Protein AF-A0A8B7WHS0-F1 (afdb_monomer)

Solvent-accessible surface area (backbone atoms only — not comparable to full-atom values): 12431 Å² total; per-residue (Å²): 134,88,82,83,84,83,81,90,77,89,77,91,80,88,92,74,59,73,66,56,52,51,49,55,50,51,59,56,72,67,69,61,83,76,85,82,89,85,71,98,62,98,71,92,77,82,84,80,73,85,78,84,84,64,90,78,45,70,68,49,51,51,50,52,52,51,52,50,51,51,51,53,51,52,64,70,71,50,78,55,72,65,59,36,26,77,70,66,76,43,77,61,86,93,51,72,74,90,51,45,65,62,51,52,49,52,55,46,52,52,51,50,52,52,47,52,52,50,61,74,68,54,77,57,71,68,59,36,29,76,71,66,75,41,73,89,65,90,66,65,93,86,50,63,68,63,52,50,52,51,52,50,48,53,51,50,53,58,49,50,56,54,58,74,67,54,78,52,75,68,58,36,39,76,68,66,73,47,90,70,61,67,72,62,51,46,63,70,67,72,110

Structure (mmCIF, N/CA/C/O backbone):
data_AF-A0A8B7WHS0-F1
#
_entry.id   AF-A0A8B7WHS0-F1
#
loop_
_atom_site.group_PDB
_atom_site.id
_atom_site.type_symbol
_atom_site.label_atom_id
_atom_site.label_alt_id
_atom_site.label_comp_id
_atom_site.label_asym_id
_atom_site.label_entity_id
_atom_site.label_seq_id
_atom_site.pdbx_PDB_ins_code
_atom_site.Cartn_x
_atom_site.Cartn_y
_atom_site.Cartn_z
_atom_site.occupancy
_atom_site.B_iso_or_equiv
_atom_site.auth_seq_id
_atom_site.auth_comp_id
_atom_site.auth_asym_id
_atom_site.auth_atom_id
_atom_site.pdbx_PDB_model_num
ATOM 1 N N . MET A 1 1 ? -36.450 0.728 39.618 1.00 27.69 1 MET A N 1
ATOM 2 C CA . MET A 1 1 ? -35.300 1.170 40.437 1.00 27.69 1 MET A CA 1
ATOM 3 C C . MET A 1 1 ? -34.048 1.064 39.580 1.00 27.69 1 MET A C 1
ATOM 5 O O . MET A 1 1 ? -33.712 -0.061 39.231 1.00 27.69 1 MET A O 1
ATOM 9 N N . PRO A 1 2 ? -33.410 2.165 39.148 1.00 30.09 2 PRO A N 1
ATOM 10 C CA . PRO A 1 2 ? -32.204 2.063 38.339 1.00 30.09 2 PRO A CA 1
ATOM 11 C C . PRO A 1 2 ? -30.988 1.915 39.261 1.00 30.09 2 PRO A C 1
ATOM 13 O O . PRO A 1 2 ? -30.658 2.820 40.025 1.00 30.09 2 PRO A O 1
ATOM 16 N N . LEU A 1 3 ? -30.348 0.748 39.212 1.00 24.77 3 LEU A N 1
ATOM 17 C CA . LEU A 1 3 ? -29.045 0.499 39.826 1.00 24.77 3 LEU A CA 1
ATOM 18 C C . LEU A 1 3 ? -27.975 1.177 38.962 1.00 24.77 3 LEU A C 1
ATOM 20 O O . LEU A 1 3 ? -27.816 0.837 37.792 1.00 24.77 3 LEU A O 1
ATOM 24 N N . LEU A 1 4 ? -27.260 2.152 39.522 1.00 29.08 4 LEU A N 1
ATOM 25 C CA . LEU A 1 4 ? -26.145 2.821 38.851 1.00 29.08 4 LEU A CA 1
ATOM 26 C C . LEU A 1 4 ? -24.852 2.078 39.205 1.00 29.08 4 LEU A C 1
ATOM 28 O O . LEU A 1 4 ? -24.356 2.166 40.326 1.00 29.08 4 LEU A O 1
ATOM 32 N N . LEU A 1 5 ? -24.346 1.300 38.248 1.00 30.31 5 LEU A N 1
ATOM 33 C CA . LEU A 1 5 ? -23.136 0.494 38.384 1.00 30.31 5 LEU A CA 1
ATOM 34 C C . LEU A 1 5 ? -21.915 1.358 38.021 1.00 30.31 5 LEU A C 1
ATOM 36 O O . LEU A 1 5 ? -21.694 1.658 36.849 1.00 30.31 5 LEU A O 1
ATOM 40 N N . ALA A 1 6 ? -21.129 1.789 39.009 1.00 34.81 6 ALA A N 1
ATOM 41 C CA . ALA A 1 6 ? -19.871 2.497 38.766 1.00 34.81 6 ALA A CA 1
ATOM 42 C C . ALA A 1 6 ? -18.703 1.500 38.788 1.00 34.81 6 ALA A C 1
ATOM 44 O O . ALA A 1 6 ? -18.363 0.948 39.831 1.00 34.81 6 ALA A O 1
ATOM 45 N N . ASN A 1 7 ? -18.097 1.261 37.625 1.00 27.97 7 ASN A N 1
ATOM 46 C CA . ASN A 1 7 ? -16.921 0.40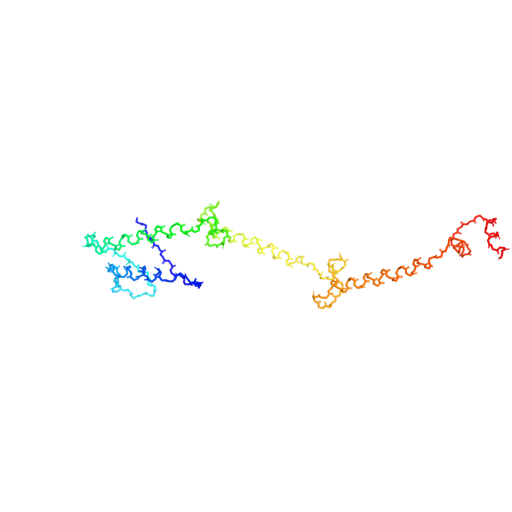8 37.475 1.00 27.97 7 ASN A CA 1
ATOM 47 C C . ASN A 1 7 ? -15.663 1.292 37.546 1.00 27.97 7 ASN A C 1
ATOM 49 O O . ASN A 1 7 ? -15.342 2.004 36.594 1.00 27.97 7 ASN A O 1
ATOM 53 N N . LEU A 1 8 ? -14.975 1.297 38.690 1.00 37.44 8 LEU A N 1
ATOM 54 C CA . LEU A 1 8 ? -13.709 2.012 38.874 1.00 37.44 8 LEU A CA 1
ATOM 55 C C . LEU A 1 8 ? -12.570 1.172 38.283 1.00 37.44 8 LEU A C 1
ATOM 57 O O . LEU A 1 8 ? -11.994 0.328 38.966 1.00 37.44 8 LEU A O 1
ATOM 61 N N . ARG A 1 9 ? -12.231 1.393 37.007 1.00 32.00 9 ARG A N 1
ATOM 62 C CA . ARG A 1 9 ? -10.998 0.857 36.413 1.00 32.00 9 ARG A CA 1
ATOM 63 C C . ARG A 1 9 ? -10.004 1.993 36.191 1.00 32.00 9 ARG A C 1
ATOM 65 O O . ARG A 1 9 ? -10.237 2.878 35.374 1.00 32.00 9 ARG A O 1
ATOM 72 N N . GLY A 1 10 ? -8.912 1.960 36.954 1.00 41.59 10 GLY A N 1
ATOM 73 C CA . GLY A 1 10 ? -7.822 2.929 36.887 1.00 41.59 10 GLY A CA 1
ATOM 74 C C . GLY A 1 10 ? -7.038 2.850 35.575 1.00 41.59 10 GLY A C 1
ATOM 75 O O . GLY A 1 10 ? -6.754 1.766 35.068 1.00 41.59 10 GLY A O 1
ATOM 76 N N . GLY A 1 11 ? -6.671 4.017 35.048 1.00 29.98 11 GLY A N 1
ATOM 77 C CA . GLY A 1 11 ? -5.804 4.187 33.884 1.00 29.98 11 GLY A CA 1
ATOM 78 C C . GLY A 1 11 ? -5.309 5.633 33.818 1.00 29.98 11 GLY A C 1
ATOM 79 O O . GLY A 1 11 ? -6.117 6.551 33.882 1.00 29.98 11 GLY A O 1
ATOM 80 N N . GLY A 1 12 ? -3.987 5.817 33.794 1.00 34.09 12 GLY A N 1
ATOM 81 C CA . GLY A 1 12 ? -3.283 7.064 34.113 1.00 34.09 12 GLY A CA 1
ATOM 82 C C . GLY A 1 12 ? -3.504 8.265 33.181 1.00 34.09 12 GLY A C 1
ATOM 83 O O . GLY A 1 12 ? -3.922 8.134 32.036 1.00 34.09 12 GLY A O 1
ATOM 84 N N . GLY A 1 13 ? -3.139 9.446 33.689 1.00 30.70 13 GLY A N 1
ATOM 85 C CA . GLY A 1 13 ? -3.060 10.708 32.943 1.00 30.70 13 GLY A CA 1
ATOM 86 C C . GLY A 1 13 ? -3.261 11.909 33.868 1.00 30.70 13 GLY A C 1
ATOM 87 O O . GLY A 1 13 ? -4.312 12.029 34.482 1.00 30.70 13 GLY A O 1
ATOM 88 N N . GLY A 1 14 ? -2.230 12.736 34.052 1.00 40.38 14 GLY A N 1
ATOM 89 C CA . GLY A 1 14 ? -2.135 13.734 35.122 1.00 40.38 14 GLY A CA 1
ATOM 90 C C . GLY A 1 14 ? -3.075 14.946 35.038 1.00 40.38 14 GLY A C 1
ATOM 91 O O . GLY A 1 14 ? -3.690 15.224 34.016 1.00 40.38 14 GLY A O 1
ATOM 92 N N . ALA A 1 15 ? -3.097 15.676 36.161 1.00 36.47 15 ALA A N 1
ATOM 93 C CA . ALA A 1 15 ? -3.675 17.009 36.383 1.00 36.47 15 ALA A CA 1
ATOM 94 C C . ALA A 1 15 ? -5.205 17.148 36.561 1.00 36.47 15 ALA A C 1
ATOM 96 O O . ALA A 1 15 ? -5.743 18.234 36.375 1.00 36.47 15 ALA A O 1
ATOM 97 N N . HIS A 1 16 ? -5.909 16.101 37.011 1.00 37.72 16 HIS A N 1
ATOM 98 C CA . HIS A 1 16 ? -7.311 16.221 37.452 1.00 37.72 16 HIS A CA 1
ATOM 99 C C . HIS A 1 16 ? -7.622 15.350 38.689 1.00 37.72 16 HIS A C 1
ATOM 101 O O . HIS A 1 16 ? -8.620 14.636 38.716 1.00 37.72 16 HIS A O 1
ATOM 107 N N . ARG A 1 17 ? -6.750 15.339 39.707 1.00 46.16 17 ARG A N 1
ATOM 108 C CA . ARG A 1 17 ? -6.890 14.430 40.866 1.00 46.16 17 ARG A CA 1
ATOM 109 C C . ARG A 1 17 ? -7.559 15.050 42.099 1.00 46.16 17 ARG A C 1
ATOM 111 O O . ARG A 1 17 ? -8.247 14.335 42.817 1.00 46.16 17 ARG A O 1
ATOM 118 N N . ASP A 1 18 ? -7.478 16.364 42.289 1.00 42.69 18 ASP A N 1
ATOM 119 C CA . ASP A 1 18 ? -7.911 16.980 43.557 1.00 42.69 18 ASP A CA 1
ATOM 120 C C . ASP A 1 18 ? -9.438 17.010 43.755 1.00 42.69 18 ASP A C 1
ATOM 122 O O . ASP A 1 18 ? -9.939 16.913 44.873 1.00 42.69 18 ASP A O 1
ATOM 126 N N . LEU A 1 19 ? -10.211 17.084 42.667 1.00 43.00 19 LEU A N 1
ATOM 127 C CA . LEU A 1 19 ? -11.680 17.079 42.734 1.00 43.00 19 LEU A CA 1
ATOM 128 C C . LEU A 1 19 ? -12.272 15.673 42.931 1.00 43.00 19 LEU A C 1
ATOM 130 O O . LEU A 1 19 ? -13.369 15.555 43.478 1.00 43.00 19 LEU A O 1
ATOM 134 N N . ASP A 1 20 ? -11.561 14.623 42.510 1.00 52.59 20 ASP A N 1
ATOM 135 C CA . ASP A 1 20 ? -12.015 13.237 42.683 1.00 52.59 20 ASP A CA 1
ATOM 136 C C . ASP A 1 20 ? -11.813 12.770 44.130 1.00 52.59 20 ASP A C 1
ATOM 138 O O . ASP A 1 20 ? -12.696 12.118 44.687 1.00 52.59 20 ASP A O 1
ATOM 142 N N . GLU A 1 21 ? -10.720 13.173 44.787 1.00 47.53 21 GLU A N 1
ATOM 143 C CA . GLU A 1 21 ? -10.537 12.900 46.217 1.00 47.53 21 GLU A CA 1
ATOM 144 C C . GLU A 1 21 ? -11.573 13.635 47.071 1.00 47.53 21 GLU A C 1
ATOM 146 O O . GLU A 1 21 ? -12.179 13.029 47.954 1.00 47.53 21 GLU A O 1
ATOM 151 N N . PHE A 1 22 ? -11.872 14.903 46.765 1.00 48.41 22 PHE A N 1
ATOM 152 C CA . PHE A 1 22 ? -12.899 15.659 47.487 1.00 48.41 22 PHE A CA 1
ATOM 153 C C . PHE A 1 22 ? -14.293 15.029 47.340 1.00 48.41 22 PHE A C 1
ATOM 155 O O . PHE A 1 22 ? -15.058 14.978 48.301 1.00 48.41 22 PHE A O 1
ATOM 162 N N . TRP A 1 23 ? -14.621 14.500 46.157 1.00 52.09 23 TRP A N 1
ATOM 163 C CA . TRP A 1 23 ? -15.865 13.768 45.915 1.00 52.09 23 TRP A CA 1
ATOM 164 C C . TRP A 1 23 ? -15.949 12.472 46.726 1.00 52.09 23 TRP A C 1
ATOM 166 O O . TRP A 1 23 ? -16.940 12.238 47.417 1.00 52.09 23 TRP A O 1
ATOM 176 N N . VAL A 1 24 ? -14.895 11.651 46.690 1.00 55.00 24 VAL A N 1
ATOM 177 C CA . VAL A 1 24 ? -14.820 10.384 47.434 1.00 55.00 24 VAL A CA 1
ATOM 178 C C . VAL A 1 24 ? -14.883 10.627 48.945 1.00 55.00 24 VAL A C 1
ATOM 180 O O . VAL A 1 24 ? -15.636 9.948 49.647 1.00 55.00 24 VAL A O 1
ATOM 183 N N . VAL A 1 25 ? -14.159 11.630 49.447 1.00 55.81 25 VAL A N 1
ATOM 184 C CA . VAL A 1 25 ? -14.149 12.031 50.862 1.00 55.81 25 VAL A CA 1
ATOM 185 C C . VAL A 1 25 ? -15.506 12.593 51.289 1.00 55.81 25 VAL A C 1
ATOM 187 O O . VAL A 1 25 ? -16.017 12.214 52.339 1.00 55.81 25 VAL A O 1
ATOM 190 N N . SER A 1 26 ? -16.150 13.424 50.465 1.00 53.19 26 SER A N 1
ATOM 191 C CA . SER A 1 26 ? -17.467 13.997 50.776 1.00 53.19 26 SER A CA 1
ATOM 192 C C . SER A 1 26 ? -18.593 12.949 50.732 1.00 53.19 26 SER A C 1
ATOM 194 O O . SER A 1 26 ? -19.484 12.967 51.583 1.00 53.19 26 SER A O 1
ATOM 196 N N . CYS A 1 27 ? -18.516 11.958 49.833 1.00 53.38 27 CYS A N 1
ATOM 197 C CA . CYS A 1 27 ? -19.395 10.781 49.843 1.00 53.38 27 CYS A CA 1
ATOM 198 C C . CYS A 1 27 ? -19.209 9.913 51.100 1.00 53.38 27 CYS A C 1
ATOM 200 O O . CYS A 1 27 ? -20.189 9.376 51.617 1.00 53.38 27 CYS A O 1
ATOM 202 N N . ARG A 1 28 ? -17.975 9.803 51.613 1.00 53.59 28 ARG A N 1
ATOM 203 C CA . ARG A 1 28 ? -17.667 9.154 52.899 1.00 53.59 28 ARG A CA 1
ATOM 204 C C . ARG A 1 28 ? -18.226 9.941 54.088 1.00 53.59 28 ARG A C 1
ATOM 206 O O . ARG A 1 28 ? -18.798 9.343 54.994 1.00 53.59 28 ARG A O 1
ATOM 213 N N . GLN A 1 29 ? -18.105 11.269 54.056 1.00 51.56 29 GLN A N 1
ATOM 214 C CA . GLN A 1 29 ? -18.526 12.180 55.127 1.00 51.56 29 GLN A CA 1
ATOM 215 C C . GLN A 1 29 ? -20.054 12.235 55.314 1.00 51.56 29 GLN A C 1
ATOM 217 O O . GLN A 1 29 ? -20.524 12.530 56.408 1.00 51.56 29 GLN A O 1
ATOM 222 N N . LEU A 1 30 ? -20.836 11.916 54.275 1.00 50.12 30 LEU A N 1
ATOM 223 C CA . LEU A 1 30 ? -22.297 11.768 54.352 1.00 50.12 30 LEU A CA 1
ATOM 224 C C . LEU A 1 30 ? -22.764 10.472 55.048 1.00 50.12 30 LEU A C 1
ATOM 226 O O . LEU A 1 30 ? -23.970 10.264 55.158 1.00 50.12 30 LEU A O 1
ATOM 230 N N . GLY A 1 31 ? -21.852 9.609 55.518 1.00 48.22 31 GLY A N 1
ATOM 231 C CA . GLY A 1 31 ? -22.184 8.481 56.396 1.00 48.22 31 GLY A CA 1
ATOM 232 C C . GLY A 1 31 ? -23.202 7.496 55.812 1.00 48.22 31 GLY A C 1
ATOM 233 O O . GLY A 1 31 ? -24.243 7.258 56.415 1.00 48.22 31 GLY A O 1
ATOM 234 N N . SER A 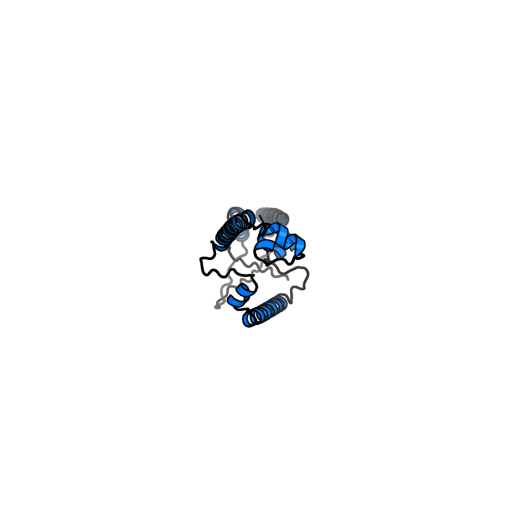1 32 ? -22.931 6.907 54.644 1.00 51.41 32 SER A N 1
ATOM 235 C CA . SER A 1 32 ? -23.827 5.889 54.061 1.00 51.41 32 SER A CA 1
ATOM 236 C C . SER A 1 32 ? -23.080 4.724 53.408 1.00 51.41 32 SER A C 1
ATOM 238 O O . SER A 1 32 ? -23.438 4.300 52.310 1.00 51.41 32 SER A O 1
ATOM 240 N N . TRP A 1 33 ? -22.012 4.232 54.036 1.00 44.28 33 TRP A N 1
ATOM 241 C CA . TRP A 1 33 ? -21.256 3.081 53.530 1.00 44.28 33 TRP A CA 1
ATOM 242 C C . TRP A 1 33 ? -20.760 2.233 54.707 1.00 44.28 33 TRP A C 1
ATOM 244 O O . TRP A 1 33 ? -19.613 2.370 55.123 1.00 44.28 33 TRP A O 1
ATOM 254 N N . GLU A 1 34 ? -21.619 1.372 55.257 1.00 39.47 34 GLU A N 1
ATOM 255 C CA . GLU A 1 34 ? -21.171 0.292 56.145 1.00 39.47 34 GLU A CA 1
ATOM 256 C C . GLU A 1 34 ? -21.100 -1.039 55.378 1.00 39.47 34 GLU A C 1
ATOM 258 O O . GLU A 1 34 ? -22.007 -1.344 54.595 1.00 39.47 34 GLU A O 1
ATOM 263 N N . PRO A 1 35 ? -20.040 -1.847 55.568 1.00 37.09 35 PRO A N 1
ATOM 264 C CA . PRO A 1 35 ? -19.990 -3.210 55.055 1.00 37.09 35 PRO A CA 1
ATOM 265 C C . PRO A 1 35 ? -21.016 -4.075 55.794 1.00 37.09 35 PRO A C 1
ATOM 267 O O . PRO A 1 35 ? -21.000 -4.136 57.021 1.00 37.09 35 PRO A O 1
ATOM 270 N N . VAL A 1 36 ? -21.882 -4.782 55.066 1.00 42.03 36 VAL A N 1
ATOM 271 C CA . VAL A 1 36 ? -22.791 -5.768 55.671 1.00 42.03 36 VAL A CA 1
ATOM 272 C C . VAL A 1 36 ? -21.959 -6.961 56.170 1.00 42.03 36 VAL A C 1
ATOM 274 O O . VAL A 1 36 ? -21.268 -7.586 55.359 1.00 42.03 36 VAL A O 1
ATOM 277 N N . PRO A 1 37 ? -21.995 -7.308 57.470 1.00 36.59 37 PRO A N 1
ATOM 278 C CA . PRO A 1 37 ? -21.272 -8.462 57.977 1.00 36.59 37 PRO A CA 1
ATOM 279 C C . PRO A 1 37 ? -22.065 -9.735 57.660 1.00 36.59 37 PRO A C 1
ATOM 281 O O . PRO A 1 37 ? -23.189 -9.906 58.122 1.00 36.59 37 PRO A O 1
ATOM 284 N N . GLY A 1 38 ? -21.469 -10.633 56.870 1.00 46.25 38 GLY A N 1
ATOM 285 C CA . GLY A 1 38 ? -22.006 -11.977 56.632 1.00 46.25 38 GLY A CA 1
ATOM 286 C C . GLY A 1 38 ? -22.255 -12.318 55.164 1.00 46.25 38 GLY A C 1
ATOM 287 O O . GLY A 1 38 ? -23.393 -12.505 54.753 1.00 46.25 38 GLY A O 1
ATOM 288 N N . ALA A 1 39 ? -21.191 -12.459 54.373 1.00 36.19 39 ALA A N 1
ATOM 289 C CA . ALA A 1 39 ? -21.232 -13.232 53.133 1.00 36.19 39 ALA A CA 1
ATOM 290 C C . ALA A 1 39 ? -19.841 -13.815 52.857 1.00 36.19 39 ALA A C 1
ATOM 292 O O . ALA A 1 39 ? -18.951 -13.151 52.327 1.00 36.19 39 ALA A O 1
ATOM 293 N N . SER A 1 40 ? -19.631 -15.070 53.258 1.00 45.53 40 SER A N 1
ATOM 294 C CA . SER A 1 40 ? -18.467 -15.854 52.852 1.00 45.53 40 SER A CA 1
ATOM 295 C C . SER A 1 40 ? -18.602 -16.203 51.366 1.00 45.53 40 SER A C 1
ATOM 297 O O . SER A 1 40 ? -19.248 -17.181 50.999 1.00 45.53 40 SER A O 1
ATOM 299 N N . GLY A 1 41 ? -18.027 -15.390 50.489 1.00 37.41 41 GLY A N 1
ATOM 300 C CA . GLY A 1 41 ? -18.044 -15.659 49.055 1.00 37.41 41 GLY A CA 1
ATOM 301 C C . GLY A 1 41 ? -17.272 -14.596 48.297 1.00 37.41 41 GLY A C 1
ATOM 302 O O . GLY A 1 41 ? -17.583 -13.413 48.378 1.00 37.41 41 GLY A O 1
ATOM 303 N N . LYS A 1 42 ? -16.221 -15.015 47.594 1.00 40.00 42 LYS A N 1
ATOM 304 C CA . LYS A 1 42 ? -15.326 -14.150 46.821 1.00 40.00 42 LYS A CA 1
ATOM 305 C C . LYS A 1 42 ? -16.133 -13.361 45.779 1.00 40.00 42 LYS A C 1
ATOM 307 O O . LYS A 1 42 ? -16.697 -13.956 44.870 1.00 40.00 42 LYS A O 1
ATOM 312 N N . GLY A 1 43 ? -16.151 -12.035 45.908 1.00 38.03 43 GLY A N 1
ATOM 313 C CA . GLY A 1 43 ? -16.792 -11.121 44.958 1.00 38.03 43 GLY A CA 1
ATOM 314 C C . GLY A 1 43 ? -17.654 -10.081 45.664 1.00 38.03 43 GLY A C 1
ATOM 315 O O . GLY A 1 43 ? -18.859 -10.250 45.807 1.00 38.03 43 GLY A O 1
ATOM 316 N N . THR A 1 44 ? -17.038 -8.990 46.118 1.00 37.81 44 THR A N 1
ATOM 317 C CA . THR A 1 44 ? -17.718 -7.868 46.777 1.00 37.81 44 THR A CA 1
ATOM 318 C C . THR A 1 44 ? -18.580 -7.089 45.779 1.00 37.81 44 THR A C 1
ATOM 320 O O . THR A 1 44 ? -18.152 -6.077 45.228 1.00 37.81 44 THR A O 1
ATOM 323 N N . SER A 1 45 ? -19.807 -7.550 45.545 1.00 36.31 45 SER A N 1
ATOM 324 C CA . SER A 1 45 ? -20.881 -6.722 44.995 1.00 36.31 45 SER A CA 1
ATOM 325 C C . SER A 1 45 ? -21.563 -6.009 46.161 1.00 36.31 45 SER A C 1
ATOM 327 O O . SER A 1 45 ? -22.457 -6.559 46.801 1.00 36.31 45 SER A O 1
ATOM 329 N N . GLY A 1 46 ? -21.095 -4.802 46.484 1.00 38.22 46 GLY A N 1
ATOM 330 C CA . GLY A 1 46 ? -21.668 -3.978 47.548 1.00 38.22 46 GLY A CA 1
ATOM 331 C C . GLY A 1 46 ? -23.086 -3.525 47.201 1.00 38.22 46 GLY A C 1
ATOM 332 O O . GLY A 1 46 ? -23.272 -2.622 46.390 1.00 38.22 46 GLY A O 1
ATOM 333 N N . PHE A 1 47 ? -24.090 -4.140 47.825 1.00 36.91 47 PHE A N 1
ATOM 334 C CA . PHE A 1 47 ? -25.456 -3.620 47.857 1.00 36.91 47 PHE A CA 1
ATOM 335 C C . PHE A 1 47 ? -25.510 -2.440 48.841 1.00 36.91 47 PHE A C 1
ATOM 337 O O . PHE A 1 47 ? -25.375 -2.631 50.046 1.00 36.91 47 PHE A O 1
ATOM 344 N N . LEU A 1 48 ? -25.689 -1.217 48.333 1.00 47.31 48 LEU A N 1
ATOM 345 C CA . LEU A 1 48 ? -25.806 0.000 49.145 1.00 47.31 48 LEU A CA 1
ATOM 346 C C . LEU A 1 48 ? -27.286 0.346 49.367 1.00 47.31 48 LEU A C 1
ATOM 348 O O . LEU A 1 48 ? -28.030 0.552 48.407 1.00 47.31 48 LEU A O 1
ATOM 352 N N . ARG A 1 49 ? -27.715 0.450 50.630 1.00 40.25 49 ARG A N 1
ATOM 353 C CA . ARG A 1 49 ? -29.023 1.001 51.022 1.00 40.25 49 ARG A CA 1
ATOM 354 C C . ARG A 1 49 ? -28.809 2.406 51.590 1.00 40.25 49 ARG A C 1
ATOM 356 O O . ARG A 1 49 ? -28.077 2.565 52.558 1.00 40.25 49 ARG A O 1
ATOM 363 N N . LEU A 1 50 ? -29.442 3.417 50.991 1.00 48.84 50 LEU A N 1
ATOM 364 C CA . LEU A 1 50 ? -29.424 4.800 51.487 1.00 48.84 50 LEU A CA 1
ATOM 365 C C . LEU A 1 50 ? -30.312 4.925 52.734 1.00 48.84 50 LEU A C 1
ATOM 367 O O . LEU A 1 50 ? -31.514 4.667 52.658 1.00 48.84 50 LEU A O 1
ATOM 371 N N . ASN A 1 51 ? -29.738 5.348 53.863 1.00 44.41 51 ASN A N 1
ATOM 372 C CA . ASN A 1 51 ? -30.502 5.736 55.051 1.00 44.41 51 ASN A CA 1
ATOM 373 C C . ASN A 1 51 ? -31.031 7.174 54.881 1.00 44.41 51 ASN A C 1
ATOM 375 O O . ASN A 1 51 ? -30.280 8.093 54.563 1.00 44.41 51 ASN A O 1
ATOM 379 N N . MET A 1 52 ? -32.340 7.367 55.066 1.00 45.78 52 MET A N 1
ATOM 380 C CA . MET A 1 52 ? -33.074 8.610 54.763 1.00 45.78 52 MET A CA 1
ATOM 381 C C . MET A 1 52 ? -33.339 9.497 55.997 1.00 45.78 52 MET A C 1
ATOM 383 O O . MET A 1 52 ? -34.334 10.212 56.030 1.00 45.78 52 MET A O 1
ATOM 387 N N . THR A 1 53 ? -32.502 9.462 57.037 1.00 49.50 53 THR A N 1
ATOM 388 C CA . THR A 1 53 ? -32.827 10.099 58.335 1.00 49.50 53 THR A CA 1
ATOM 389 C C . THR A 1 53 ? -32.123 11.426 58.635 1.00 49.50 53 THR A C 1
ATOM 391 O O . THR A 1 53 ? -32.381 12.008 59.681 1.00 49.50 53 THR A O 1
ATOM 394 N N . LEU A 1 54 ? -31.314 11.988 57.727 1.00 55.22 54 LEU A N 1
ATOM 395 C CA . LEU A 1 54 ? -30.715 13.321 57.930 1.00 55.22 54 LEU A CA 1
ATOM 396 C C . LEU A 1 54 ? -30.786 14.210 56.677 1.00 55.22 54 LEU A C 1
ATOM 398 O O . LEU A 1 54 ? -29.797 14.778 56.210 1.00 55.22 54 LEU A O 1
ATOM 402 N N . LEU A 1 55 ? -31.986 14.330 56.105 1.00 55.31 55 LEU A N 1
ATOM 403 C CA . LEU A 1 55 ? -32.220 15.108 54.883 1.00 55.31 55 LEU A CA 1
ATOM 404 C C . LEU A 1 55 ? -32.237 16.641 55.089 1.00 55.31 55 LEU A C 1
ATOM 406 O O . LEU A 1 55 ? -32.410 17.364 54.107 1.00 55.31 55 LEU A O 1
ATOM 410 N N . GLY A 1 56 ? -32.074 17.128 56.329 1.00 55.22 56 GLY A N 1
ATOM 411 C CA . GLY A 1 56 ? -32.340 18.526 56.702 1.00 55.22 56 GLY A CA 1
ATOM 412 C C . GLY A 1 56 ? -31.264 19.257 57.514 1.00 55.22 56 GLY A C 1
ATOM 413 O O . GLY A 1 56 ? -31.525 20.380 57.925 1.00 55.22 56 GLY A O 1
ATOM 414 N N . SER A 1 57 ? -30.077 18.680 57.762 1.00 67.62 57 SER A N 1
ATOM 415 C CA . SER A 1 57 ? -28.996 19.452 58.404 1.00 67.62 57 SER A CA 1
ATOM 416 C C . SER A 1 57 ? -28.353 20.424 57.407 1.00 67.62 57 SER A C 1
ATOM 418 O O . SER A 1 57 ? -28.219 20.110 56.221 1.00 67.62 57 SER A O 1
ATOM 420 N N . GLU A 1 58 ? -27.914 21.593 57.873 1.00 66.88 58 GLU A N 1
ATOM 421 C CA . GLU A 1 58 ? -27.245 22.603 57.034 1.00 66.88 58 GLU A CA 1
ATOM 422 C C . GLU A 1 58 ? -26.023 22.027 56.303 1.00 66.88 58 GLU A C 1
ATOM 424 O O . GLU A 1 58 ? -25.787 22.305 55.127 1.00 66.88 58 GLU A O 1
ATOM 429 N N . HIS A 1 59 ? -25.299 21.130 56.976 1.00 68.56 59 HIS A N 1
ATOM 430 C CA . HIS A 1 59 ? -24.150 20.426 56.419 1.00 68.56 59 HIS A CA 1
ATOM 431 C C . HIS A 1 59 ? -24.552 19.489 55.264 1.00 68.56 59 HIS A C 1
ATOM 433 O O . HIS A 1 59 ? -23.873 19.434 54.240 1.00 68.56 59 HIS A O 1
ATOM 439 N N . SER A 1 60 ? -25.691 18.796 55.383 1.00 70.62 60 SER A N 1
ATOM 440 C CA . SER A 1 60 ? -26.267 17.954 54.322 1.00 70.62 60 SER A CA 1
ATOM 441 C C . SER A 1 60 ? -26.702 18.790 53.110 1.00 70.62 60 SER A C 1
ATOM 443 O O . SER A 1 60 ? -26.427 18.428 51.962 1.00 70.62 60 SER A O 1
ATOM 445 N N . LEU A 1 61 ? -27.309 19.958 53.343 1.00 75.44 61 LEU A N 1
ATOM 446 C CA . LEU A 1 61 ? -27.708 20.889 52.282 1.00 75.44 61 LEU A CA 1
ATOM 447 C C . LEU A 1 61 ? -26.501 21.489 51.549 1.00 75.44 61 LEU A C 1
ATOM 449 O O . LEU A 1 61 ? -26.497 21.537 50.315 1.00 75.44 61 LEU A O 1
ATOM 453 N N . LEU A 1 62 ? -25.455 21.887 52.280 1.00 77.69 62 LEU A N 1
ATOM 454 C CA . LEU A 1 62 ? -24.219 22.408 51.697 1.00 77.69 62 LEU A CA 1
ATOM 455 C C . LEU A 1 62 ? -23.524 21.353 50.831 1.00 77.69 62 LEU A C 1
ATOM 457 O O . LEU A 1 62 ? -23.130 21.650 49.703 1.00 77.69 62 LEU A O 1
ATOM 461 N N . ILE A 1 63 ? -23.428 20.110 51.308 1.00 80.56 63 ILE A N 1
ATOM 462 C CA . ILE A 1 63 ? -22.828 19.015 50.537 1.00 80.56 63 ILE A CA 1
ATOM 463 C C . ILE A 1 63 ? -23.649 18.723 49.275 1.00 80.56 63 ILE A C 1
ATOM 465 O O . ILE A 1 63 ? -23.079 18.614 48.190 1.00 80.56 63 ILE A O 1
ATOM 469 N N . ARG A 1 64 ? -24.986 18.674 49.364 1.00 81.25 64 ARG A N 1
ATOM 470 C CA . ARG A 1 64 ? -25.862 18.515 48.185 1.00 81.25 64 ARG A CA 1
ATOM 471 C C . ARG A 1 64 ? -25.686 19.655 47.181 1.00 81.25 64 ARG A C 1
ATOM 473 O O . ARG A 1 64 ? -25.666 19.406 45.976 1.00 81.25 64 ARG A O 1
ATOM 480 N N . SER A 1 65 ? -25.530 20.888 47.660 1.00 82.62 65 SER A N 1
ATOM 481 C CA . SER A 1 65 ? -25.263 22.064 46.825 1.00 82.62 65 SER A CA 1
ATOM 482 C C . SER A 1 65 ? -23.908 21.957 46.112 1.00 82.62 65 SER A C 1
ATOM 484 O O . SER A 1 65 ? -23.825 22.131 44.894 1.00 82.62 65 SER A O 1
ATOM 486 N N . LYS A 1 66 ? -22.853 21.555 46.833 1.00 84.56 66 LYS A N 1
ATOM 487 C CA . LYS A 1 66 ? -21.523 21.316 46.252 1.00 84.56 66 LYS A CA 1
ATOM 488 C C . LYS A 1 66 ? -21.545 20.174 45.235 1.00 84.56 66 LYS A C 1
ATOM 490 O O . LYS A 1 66 ? -21.076 20.372 44.116 1.00 84.56 66 LYS A O 1
ATOM 495 N N . PHE A 1 67 ? -22.170 19.042 45.560 1.00 88.56 67 PHE A N 1
ATOM 496 C CA . PHE A 1 67 ? -22.375 17.921 44.636 1.00 88.56 67 PHE A CA 1
ATOM 497 C C . PHE A 1 67 ? -23.074 18.376 43.351 1.00 88.56 67 PHE A C 1
ATOM 499 O O . PHE A 1 67 ? -22.619 18.069 42.251 1.00 88.56 67 PHE A O 1
ATOM 506 N N . ARG A 1 68 ? -24.149 19.166 43.482 1.00 90.56 68 ARG A N 1
ATOM 507 C CA . ARG A 1 68 ? -24.887 19.722 42.343 1.00 90.56 68 ARG A CA 1
ATOM 508 C C . ARG A 1 68 ? -23.990 20.604 41.470 1.00 90.56 68 ARG A C 1
ATOM 510 O O . ARG A 1 68 ? -24.026 20.458 40.252 1.00 90.56 68 ARG A O 1
ATOM 517 N N . SER A 1 69 ? -23.164 21.462 42.076 1.00 87.19 69 SER A N 1
ATOM 518 C CA . SER A 1 69 ? -22.233 22.336 41.346 1.00 87.19 69 SER A CA 1
ATOM 519 C C . SER A 1 69 ? -21.143 21.557 40.592 1.00 87.19 69 SER A C 1
ATOM 521 O O . SER A 1 69 ? -20.926 21.798 39.405 1.00 87.19 69 SER A O 1
ATOM 523 N N . VAL A 1 70 ? -20.516 20.561 41.228 1.00 90.88 70 VAL A N 1
ATOM 524 C CA . VAL A 1 70 ? -19.499 19.702 40.596 1.00 90.88 70 VAL A CA 1
ATOM 525 C C . VAL A 1 70 ? -20.106 18.868 39.471 1.00 90.88 70 VAL A C 1
ATOM 527 O O . VAL A 1 70 ? -19.539 18.807 38.382 1.00 90.88 70 VAL A O 1
ATOM 530 N N . LEU A 1 71 ? -21.279 18.266 39.691 1.00 90.44 71 LEU A N 1
ATOM 531 C CA . LEU A 1 71 ? -21.981 17.507 38.657 1.00 90.44 71 LEU A CA 1
ATOM 532 C C . LEU A 1 71 ? -22.316 18.392 37.450 1.00 90.44 71 LEU A C 1
ATOM 534 O O . LEU A 1 71 ? -22.115 17.970 36.313 1.00 90.44 71 LEU A O 1
ATOM 538 N N . GLN A 1 72 ? -22.781 19.622 37.683 1.00 93.19 72 GLN A N 1
ATOM 539 C CA . GLN A 1 72 ? -23.068 20.582 36.618 1.00 93.19 72 GLN A CA 1
ATOM 540 C C . GLN A 1 72 ? -21.815 20.889 35.784 1.00 93.19 72 GLN A C 1
ATOM 542 O O . GLN A 1 72 ? -21.876 20.816 34.557 1.00 93.19 72 GLN A O 1
ATOM 547 N N . LEU A 1 73 ? -20.672 21.138 36.433 1.00 93.62 73 LEU A N 1
ATOM 548 C CA . LEU A 1 73 ? -19.399 21.371 35.747 1.00 93.62 73 LEU A CA 1
ATOM 549 C C . LEU A 1 73 ? -18.946 20.142 34.942 1.00 93.62 73 LEU A C 1
ATOM 551 O O . LEU A 1 73 ? -18.571 20.261 33.776 1.00 93.62 73 LEU A O 1
ATOM 555 N N . ARG A 1 74 ? -19.029 18.940 35.527 1.00 91.81 74 ARG A N 1
ATOM 556 C CA . ARG A 1 74 ? -18.667 17.682 34.851 1.00 91.81 74 ARG A CA 1
ATOM 557 C C . ARG A 1 74 ? -19.553 17.396 33.641 1.00 91.81 74 ARG A C 1
ATOM 559 O O . ARG A 1 74 ? -19.055 16.917 32.627 1.00 91.81 74 ARG A O 1
ATOM 566 N N . LEU A 1 75 ? -20.848 17.706 33.722 1.00 92.31 75 LEU A N 1
ATOM 567 C CA . LEU A 1 75 ? -21.770 17.558 32.597 1.00 92.31 75 LEU A CA 1
ATOM 568 C C . LEU A 1 75 ? -21.494 18.570 31.481 1.00 92.31 75 LEU A C 1
ATOM 570 O O . LEU A 1 75 ? -21.673 18.221 30.318 1.00 92.31 75 LEU A O 1
ATOM 574 N N . GLN A 1 76 ? -21.038 19.782 31.808 1.00 93.94 76 GLN A N 1
ATOM 575 C CA . GLN A 1 76 ? -20.616 20.774 30.811 1.00 93.94 76 GLN A CA 1
ATOM 576 C C . GLN A 1 76 ? -19.307 20.380 30.120 1.00 93.94 76 GLN A C 1
ATOM 578 O O . GLN A 1 76 ? -19.166 20.570 28.917 1.00 93.94 76 GLN A O 1
ATOM 583 N N . GLN A 1 77 ? -18.365 19.799 30.864 1.00 93.81 77 GLN A N 1
ATOM 584 C CA . GLN A 1 77 ? -17.065 19.364 30.342 1.00 93.81 77 GLN A CA 1
ATOM 585 C C . GLN A 1 77 ? -17.098 17.977 29.674 1.00 93.81 77 GLN A C 1
ATOM 587 O O . GLN A 1 77 ? -16.063 17.487 29.214 1.00 93.81 77 GLN A O 1
ATOM 592 N N . ARG A 1 78 ? -18.255 17.301 29.632 1.00 91.31 78 ARG A N 1
ATOM 593 C CA . ARG A 1 78 ? -18.356 15.953 29.056 1.00 91.31 78 ARG A CA 1
ATOM 594 C C . ARG A 1 78 ? -18.173 15.991 27.536 1.00 91.31 78 ARG A C 1
ATOM 596 O O . ARG A 1 78 ? -18.685 16.876 26.855 1.00 91.31 78 ARG A O 1
ATOM 603 N N . ARG A 1 79 ? -17.497 14.977 26.993 1.00 93.56 79 ARG A N 1
ATOM 604 C CA . ARG A 1 79 ? -17.367 14.783 25.539 1.00 93.56 79 ARG A CA 1
ATOM 605 C C . ARG A 1 79 ? -18.708 14.382 24.929 1.00 93.56 79 ARG A C 1
ATOM 607 O O . ARG A 1 79 ? -19.532 13.756 25.602 1.00 93.56 79 ARG A O 1
ATOM 614 N N . THR A 1 80 ? -18.919 14.712 23.655 1.00 91.50 80 THR A N 1
ATOM 615 C CA . THR A 1 80 ? -20.125 14.262 22.951 1.00 91.50 80 THR A CA 1
ATOM 616 C C . THR A 1 80 ? -20.088 12.750 22.759 1.00 91.50 80 THR A C 1
ATOM 618 O O . THR A 1 80 ? -19.029 12.124 22.677 1.00 91.50 80 THR A O 1
ATOM 621 N N . GLN A 1 81 ? -21.267 12.146 22.679 1.00 90.62 81 GLN A N 1
ATOM 622 C CA . GLN A 1 81 ? -21.392 10.704 22.514 1.00 90.62 81 GLN A CA 1
ATOM 623 C C . GLN A 1 81 ? -20.747 10.227 21.194 1.00 90.62 81 GLN A C 1
ATOM 625 O O . GLN A 1 81 ? -20.093 9.189 21.155 1.00 90.62 81 GLN A O 1
ATOM 630 N N . GLU A 1 82 ? -20.834 11.029 20.131 1.00 90.69 82 GLU A N 1
ATOM 631 C CA . GLU A 1 82 ? -20.170 10.759 18.850 1.00 90.69 82 GLU A CA 1
ATOM 632 C C . GLU A 1 82 ? -18.643 10.768 18.963 1.00 90.69 82 GLU A C 1
ATOM 634 O O . GLU A 1 82 ? -17.982 9.880 18.430 1.00 90.69 82 GLU A O 1
ATOM 639 N N . GLN A 1 83 ? -18.067 11.730 19.694 1.00 92.50 83 GLN A N 1
ATOM 640 C CA . GLN A 1 83 ? -16.621 11.782 19.926 1.00 92.50 83 GLN A CA 1
ATOM 641 C C . GLN A 1 83 ? -16.123 10.538 20.666 1.00 92.50 83 GLN A C 1
ATOM 643 O O . GLN A 1 83 ? -15.066 10.011 20.327 1.00 92.50 83 GLN A O 1
ATOM 648 N N . LEU A 1 84 ? -16.885 10.045 21.647 1.00 92.12 84 LEU A N 1
ATOM 649 C CA . LEU A 1 84 ? -16.550 8.816 22.369 1.00 92.12 84 LEU A CA 1
ATOM 650 C C . LEU A 1 84 ? -16.620 7.580 21.460 1.00 92.12 84 LEU A C 1
ATOM 652 O O . LEU A 1 84 ? -15.745 6.720 21.545 1.00 92.12 84 LEU A O 1
ATOM 656 N N . ALA A 1 85 ? -17.619 7.505 20.575 1.00 90.44 85 ALA A N 1
ATOM 657 C CA . ALA A 1 85 ? -17.732 6.429 19.591 1.00 90.44 85 ALA A CA 1
ATOM 658 C C . ALA A 1 85 ? -16.583 6.466 18.567 1.00 90.44 85 ALA A C 1
ATOM 660 O O . ALA A 1 85 ? -15.982 5.435 18.277 1.00 90.44 85 ALA A O 1
ATOM 661 N N . ASN A 1 86 ? -16.209 7.656 18.085 1.00 90.69 86 ASN A N 1
ATOM 662 C CA . ASN A 1 86 ? -15.076 7.848 17.172 1.00 90.69 86 ASN A CA 1
ATOM 663 C C . ASN A 1 86 ? -13.728 7.478 17.816 1.00 90.69 86 ASN A C 1
ATOM 665 O O . ASN A 1 86 ? -12.818 7.032 17.124 1.00 90.69 86 ASN A O 1
ATOM 669 N N . GLN A 1 87 ? -13.602 7.636 19.138 1.00 91.81 87 GLN A N 1
ATOM 670 C CA . GLN A 1 87 ? -12.439 7.196 19.921 1.00 91.81 87 GLN A CA 1
ATOM 671 C C . GLN A 1 87 ? -12.485 5.701 20.287 1.00 91.81 87 GLN A C 1
ATOM 673 O O . GLN A 1 87 ? -11.539 5.200 20.890 1.00 91.81 87 GLN A O 1
ATOM 678 N N . GLY A 1 88 ? -13.568 4.987 19.957 1.00 87.50 88 GLY A N 1
ATOM 679 C CA . GLY A 1 88 ? -13.737 3.565 20.267 1.00 87.50 88 GLY A CA 1
ATOM 680 C C . GLY A 1 88 ? -14.013 3.260 21.743 1.00 87.50 88 GLY A C 1
ATOM 681 O O . GLY A 1 88 ? -13.829 2.123 22.167 1.00 87.50 88 GLY A O 1
ATOM 682 N N . ILE A 1 89 ? -14.436 4.252 22.537 1.00 90.25 89 ILE A N 1
ATOM 683 C CA . ILE A 1 89 ? -14.742 4.082 23.971 1.00 90.25 89 ILE A CA 1
ATOM 684 C C . ILE A 1 89 ? -16.128 3.457 24.164 1.00 90.25 89 ILE A C 1
ATOM 686 O O . ILE A 1 89 ? -16.327 2.658 25.077 1.00 90.25 89 ILE A O 1
ATOM 690 N N . ILE A 1 90 ? -17.090 3.826 23.314 1.00 89.56 90 ILE A N 1
ATOM 691 C CA . ILE A 1 90 ? -18.453 3.285 23.335 1.00 89.56 90 ILE A CA 1
ATOM 692 C C . ILE A 1 90 ? -18.852 2.744 21.958 1.00 89.56 90 ILE A C 1
ATOM 694 O O . ILE A 1 90 ? -18.293 3.180 20.946 1.00 89.56 90 ILE A O 1
ATOM 698 N N . PRO A 1 91 ? -19.846 1.839 21.895 1.00 86.94 91 PRO A N 1
ATOM 699 C CA . PRO A 1 91 ? -20.380 1.348 20.632 1.00 86.94 91 PRO A CA 1
ATOM 700 C C . PRO A 1 91 ? -20.936 2.469 19.732 1.00 86.94 91 PRO A C 1
ATOM 702 O O . PRO A 1 91 ? -21.433 3.482 20.235 1.00 86.94 91 PRO A O 1
ATOM 705 N N . PRO A 1 92 ? -20.920 2.286 18.397 1.00 85.81 92 PRO A N 1
ATOM 706 C CA . PRO A 1 92 ? -21.495 3.246 17.459 1.00 85.81 92 PRO A CA 1
ATOM 707 C C . PRO A 1 92 ? -22.995 3.480 17.677 1.00 85.81 92 PRO A C 1
ATOM 709 O O . PRO A 1 92 ? -23.778 2.538 17.772 1.00 85.81 92 PRO A O 1
ATOM 712 N N . LEU A 1 93 ? -23.408 4.749 17.633 1.00 79.69 93 LEU A N 1
ATOM 713 C CA . LEU A 1 93 ? -24.782 5.194 17.936 1.00 79.69 93 LEU A CA 1
ATOM 714 C C . LEU A 1 93 ? -25.821 4.851 16.874 1.00 79.69 93 LEU A C 1
ATOM 716 O O . LEU A 1 93 ? -27.017 4.909 17.127 1.00 79.69 93 LEU A O 1
ATOM 720 N N . LYS A 1 94 ? -25.359 4.503 15.673 1.00 82.69 94 LYS A N 1
ATOM 721 C CA . LYS A 1 94 ? -26.219 4.194 14.526 1.00 82.69 94 LYS A CA 1
ATOM 722 C C . LYS A 1 94 ? -26.811 2.786 14.590 1.00 82.69 94 LYS A C 1
ATOM 724 O O . LYS A 1 94 ? -27.631 2.446 13.747 1.00 82.69 94 LYS A O 1
ATOM 729 N N . SER A 1 95 ? -26.362 1.951 15.526 1.00 75.44 95 SER A N 1
ATOM 730 C CA . SER A 1 95 ? -26.812 0.565 15.646 1.00 75.44 95 SER A CA 1
ATOM 731 C C . SER A 1 95 ? -27.317 0.246 17.049 1.00 75.44 95 SER A C 1
ATOM 733 O O . SER A 1 95 ? -26.744 0.758 18.011 1.00 75.44 95 SER A O 1
ATOM 735 N N . PRO A 1 96 ? -28.329 -0.635 17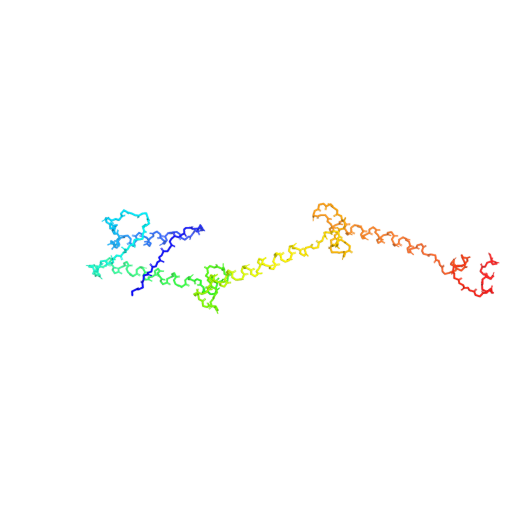.171 1.00 80.12 96 PRO A N 1
ATOM 736 C CA . PRO A 1 96 ? -28.808 -1.114 18.463 1.00 80.12 96 PRO A CA 1
ATOM 737 C C . PRO A 1 96 ? -27.661 -1.677 19.310 1.00 80.12 96 PRO A C 1
ATOM 739 O O . PRO A 1 96 ? -26.822 -2.427 18.806 1.00 80.12 96 PRO A O 1
ATOM 742 N N . THR A 1 97 ? -27.628 -1.333 20.598 1.00 79.12 97 THR A N 1
ATOM 743 C CA . THR A 1 97 ? -26.564 -1.750 21.528 1.00 79.12 97 THR A CA 1
ATOM 744 C C . THR A 1 97 ? -26.619 -3.235 21.877 1.00 79.12 97 THR A C 1
ATOM 746 O O . THR A 1 97 ? -25.585 -3.824 22.175 1.00 79.12 97 THR A O 1
ATOM 749 N N . GLU A 1 98 ? -27.802 -3.848 21.807 1.00 84.81 98 GLU A N 1
ATOM 750 C CA . GLU A 1 98 ? -28.049 -5.245 22.192 1.00 84.81 98 GLU A CA 1
ATOM 751 C C . GLU A 1 98 ? -27.220 -6.244 21.380 1.00 84.81 98 GLU A C 1
ATOM 753 O O . GLU A 1 98 ? -26.740 -7.233 21.926 1.00 84.81 98 GLU A O 1
ATOM 758 N N . PHE A 1 99 ? -26.991 -5.948 20.096 1.00 84.06 99 PHE A N 1
ATOM 759 C CA . PHE A 1 99 ? -26.305 -6.852 19.172 1.00 84.06 99 PHE A CA 1
ATOM 760 C C . PHE A 1 99 ? -24.860 -6.447 18.861 1.00 84.06 99 PHE A C 1
ATOM 762 O O . PHE A 1 99 ? -24.268 -6.916 17.884 1.00 84.06 99 PHE A O 1
ATOM 769 N N . HIS A 1 100 ? -24.276 -5.547 19.660 1.00 87.38 100 HIS A N 1
ATOM 770 C CA . HIS A 1 100 ? -22.948 -5.005 19.374 1.00 87.38 100 HIS A CA 1
ATOM 771 C C . HIS A 1 100 ? -21.865 -6.094 19.327 1.00 87.38 100 HIS A C 1
ATOM 773 O O . HIS A 1 100 ? -21.084 -6.127 18.376 1.00 87.38 100 HIS A O 1
ATOM 779 N N . GLU A 1 101 ? -21.853 -7.013 20.298 1.00 88.06 101 GLU A N 1
ATOM 780 C CA . GLU A 1 101 ? -20.855 -8.090 20.348 1.00 88.06 101 GLU A CA 1
ATOM 781 C C . GLU A 1 101 ? -21.030 -9.091 19.198 1.00 88.06 101 GLU A C 1
ATOM 783 O O . GLU A 1 101 ? -20.045 -9.450 18.558 1.00 88.06 101 GLU A O 1
ATOM 788 N N . GLN A 1 102 ? -22.263 -9.488 18.848 1.00 91.38 102 GLN A N 1
ATOM 789 C CA . GLN A 1 102 ? -22.476 -10.387 17.702 1.00 91.38 102 GLN A CA 1
ATOM 790 C C . GLN A 1 102 ? -22.027 -9.741 16.389 1.00 91.38 102 GLN A C 1
ATOM 792 O O . GLN A 1 1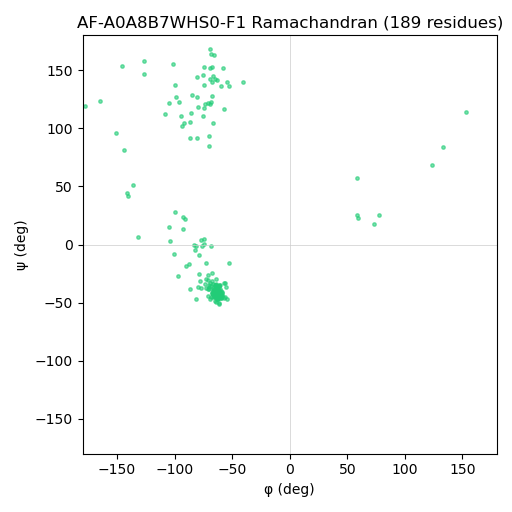02 ? -21.381 -10.394 15.572 1.00 91.38 102 GLN A O 1
ATOM 797 N N . ARG A 1 103 ? -22.326 -8.451 16.189 1.00 89.38 103 ARG A N 1
ATOM 798 C CA . ARG A 1 103 ? -21.881 -7.710 15.005 1.00 89.38 103 ARG A CA 1
ATOM 799 C C . ARG A 1 103 ? -20.360 -7.609 14.942 1.00 89.38 103 ARG A C 1
ATOM 801 O O . ARG A 1 103 ? -19.785 -7.870 13.893 1.00 89.38 103 ARG A O 1
ATOM 808 N N . LYS A 1 104 ? -19.715 -7.253 16.053 1.00 90.06 104 LYS A N 1
ATOM 809 C CA . LYS A 1 104 ? -18.255 -7.172 16.159 1.00 90.06 104 LYS A CA 1
ATOM 810 C C . LYS A 1 104 ? -17.600 -8.518 15.853 1.00 90.06 104 LYS A C 1
ATOM 812 O O . LYS A 1 104 ? -16.632 -8.547 15.099 1.00 90.06 104 LYS A O 1
ATOM 817 N N . ASN A 1 105 ? -18.140 -9.614 16.384 1.00 93.94 105 ASN A N 1
ATOM 818 C CA . ASN A 1 105 ? -17.649 -10.962 16.098 1.00 93.94 105 ASN A CA 1
ATOM 819 C C . ASN A 1 105 ? -17.799 -11.288 14.611 1.00 93.94 105 ASN A C 1
ATOM 821 O O . ASN A 1 105 ? -16.830 -11.669 13.974 1.00 93.94 105 ASN A O 1
ATOM 825 N N . LEU A 1 106 ? -18.961 -11.012 14.022 1.00 94.25 106 LEU A N 1
ATOM 826 C CA . LEU A 1 106 ? -19.203 -11.225 12.597 1.00 94.25 106 LEU A CA 1
ATOM 827 C C . LEU A 1 106 ? -18.289 -10.372 11.699 1.00 94.25 106 LEU A C 1
ATOM 829 O O . LEU A 1 106 ? -17.801 -10.853 10.676 1.00 94.25 106 LEU A O 1
ATOM 833 N N . ASP A 1 107 ? -18.029 -9.117 12.064 1.00 92.94 107 ASP A N 1
ATOM 834 C CA . ASP A 1 107 ? -17.094 -8.242 11.349 1.00 92.94 107 ASP A CA 1
ATOM 835 C C . ASP A 1 107 ? -15.637 -8.726 11.509 1.00 92.94 107 ASP A C 1
ATOM 837 O O . ASP A 1 107 ? -14.856 -8.688 10.550 1.00 92.94 107 ASP A O 1
ATOM 841 N N . SER A 1 108 ? -15.285 -9.258 12.683 1.00 95.94 108 SER A N 1
ATOM 842 C CA . SER A 1 108 ? -13.999 -9.912 12.944 1.00 95.94 108 SER A CA 1
ATOM 843 C C . SER A 1 108 ? -13.839 -11.183 12.109 1.00 95.94 108 SER A C 1
ATOM 845 O O . SER A 1 108 ? -12.845 -11.312 11.400 1.00 95.94 108 SER A O 1
ATOM 847 N N . ASP A 1 109 ? -14.835 -12.068 12.092 1.00 96.81 109 ASP A N 1
ATOM 848 C CA . ASP A 1 109 ? -14.832 -13.325 11.338 1.00 96.81 109 ASP A CA 1
ATOM 849 C C . ASP A 1 109 ? -14.728 -13.072 9.830 1.00 96.81 109 ASP A C 1
ATOM 851 O O . ASP A 1 109 ? -13.964 -13.729 9.117 1.00 96.81 109 ASP A O 1
ATOM 855 N N . LYS A 1 110 ? -15.456 -12.068 9.321 1.00 97.19 110 LYS A N 1
ATOM 856 C CA . LYS A 1 110 ? -15.333 -11.613 7.927 1.00 97.19 110 LYS A CA 1
ATOM 857 C C . LYS A 1 110 ? -13.914 -11.144 7.620 1.00 97.19 110 LYS A C 1
ATOM 859 O O . LYS A 1 110 ? -13.362 -11.495 6.571 1.00 97.19 110 LYS A O 1
ATOM 864 N N . THR A 1 111 ? -13.328 -10.355 8.517 1.00 96.94 111 THR A N 1
ATOM 865 C CA . THR A 1 111 ? -11.959 -9.849 8.372 1.00 96.94 111 THR A CA 1
ATOM 866 C C . THR A 1 111 ? -10.955 -10.998 8.408 1.00 96.94 111 THR A C 1
ATOM 868 O O . THR A 1 111 ? -10.093 -11.086 7.534 1.00 96.94 111 THR A O 1
ATOM 871 N N . GLU A 1 112 ? -11.107 -11.932 9.341 1.00 97.50 112 GLU A N 1
ATOM 872 C CA . GLU A 1 112 ? -10.258 -13.109 9.485 1.00 97.50 112 GLU A CA 1
ATOM 873 C C . GLU A 1 112 ? -10.335 -14.014 8.253 1.00 97.50 112 GLU A C 1
ATOM 875 O O . GLU A 1 112 ? -9.304 -14.406 7.708 1.00 97.50 112 GLU A O 1
ATOM 880 N N . ASN A 1 113 ? -11.536 -14.300 7.751 1.00 97.44 113 ASN A N 1
ATOM 881 C CA . ASN A 1 113 ? -11.716 -15.100 6.544 1.00 97.44 113 ASN A CA 1
ATOM 882 C C . ASN A 1 113 ? -11.096 -14.415 5.311 1.00 97.44 113 ASN A C 1
ATOM 884 O O . ASN A 1 113 ? -10.398 -15.050 4.516 1.00 97.44 113 ASN A O 1
ATOM 888 N N . SER A 1 114 ? -11.278 -13.096 5.180 1.00 97.81 114 SER A N 1
ATOM 889 C CA . SER A 1 114 ? -10.639 -12.292 4.129 1.00 97.81 114 SER A CA 1
ATOM 890 C C . SER A 1 114 ? -9.110 -12.364 4.208 1.00 97.81 114 SER A C 1
ATOM 892 O O . SER A 1 114 ? -8.447 -12.588 3.191 1.00 97.81 114 SER A O 1
ATOM 894 N N . LEU A 1 115 ? -8.537 -12.248 5.409 1.00 97.50 115 LEU A N 1
ATOM 895 C CA . LEU A 1 115 ? -7.096 -12.366 5.639 1.00 97.50 115 LEU A CA 1
ATOM 896 C C . LEU A 1 115 ? -6.581 -13.782 5.368 1.00 97.50 115 LEU A C 1
ATOM 898 O O . LEU A 1 115 ? -5.563 -13.925 4.695 1.00 97.50 115 LEU A O 1
ATOM 902 N N . LYS A 1 116 ? -7.298 -14.827 5.794 1.00 97.50 116 LYS A N 1
ATOM 903 C CA . LYS A 1 116 ? -6.982 -16.231 5.480 1.00 97.50 116 LYS A CA 1
ATOM 904 C C . LYS A 1 116 ? -6.939 -16.459 3.969 1.00 97.50 116 LYS A C 1
ATOM 906 O O . LYS A 1 116 ? -5.982 -17.045 3.465 1.00 97.50 116 LYS A O 1
ATOM 911 N N . ARG A 1 117 ? -7.926 -15.943 3.227 1.00 97.44 117 ARG A N 1
ATOM 912 C CA . ARG A 1 117 ? -7.947 -15.996 1.756 1.00 97.44 117 ARG A CA 1
ATOM 913 C C . ARG A 1 117 ? -6.762 -15.246 1.140 1.00 97.44 117 ARG A C 1
ATOM 915 O O . ARG A 1 117 ? -6.108 -15.787 0.254 1.00 97.44 117 ARG A O 1
ATOM 922 N N . LYS A 1 118 ? -6.454 -14.032 1.613 1.00 97.50 118 LYS A N 1
ATOM 923 C CA . LYS A 1 118 ? -5.292 -13.246 1.149 1.00 97.50 118 LYS A CA 1
ATOM 924 C C . LYS A 1 118 ? -3.955 -13.915 1.480 1.00 97.50 118 LYS A C 1
ATOM 926 O O . LYS A 1 118 ? -3.025 -13.802 0.694 1.00 97.50 118 LYS A O 1
ATOM 931 N N . GLY A 1 119 ? -3.866 -14.612 2.611 1.00 95.88 119 GLY A N 1
ATOM 932 C CA . GLY A 1 119 ? -2.680 -15.358 3.025 1.00 95.88 119 GLY A CA 1
ATOM 933 C C . GLY A 1 119 ? -2.395 -16.550 2.116 1.00 95.88 119 GLY A C 1
ATOM 934 O O . GLY A 1 119 ? -1.260 -16.717 1.685 1.00 95.88 119 GLY A O 1
ATOM 935 N N . ARG A 1 120 ? -3.427 -17.332 1.765 1.00 94.94 120 ARG A N 1
ATOM 936 C CA . ARG A 1 120 ? -3.301 -18.453 0.812 1.00 94.94 120 ARG A CA 1
ATOM 937 C C . ARG A 1 120 ? -2.974 -17.978 -0.602 1.00 94.94 120 ARG A C 1
ATOM 939 O O . ARG A 1 120 ? -2.164 -18.589 -1.280 1.00 94.94 120 ARG A O 1
ATOM 946 N N . ASN A 1 121 ? -3.579 -16.869 -1.023 1.00 94.94 121 ASN A N 1
ATOM 947 C CA . ASN A 1 121 ? -3.387 -16.296 -2.357 1.00 94.94 121 ASN A CA 1
ATOM 948 C C . ASN A 1 121 ? -2.236 -15.278 -2.402 1.00 94.94 121 ASN A C 1
ATOM 950 O O . ASN A 1 121 ? -2.227 -14.387 -3.254 1.00 94.94 121 ASN A O 1
ATOM 954 N N . ARG A 1 122 ? -1.295 -15.348 -1.456 1.00 95.00 122 ARG A N 1
ATOM 955 C CA . ARG A 1 122 ? -0.165 -14.425 -1.407 1.00 95.00 122 ARG A CA 1
ATOM 956 C C . ARG A 1 122 ? 0.787 -14.743 -2.557 1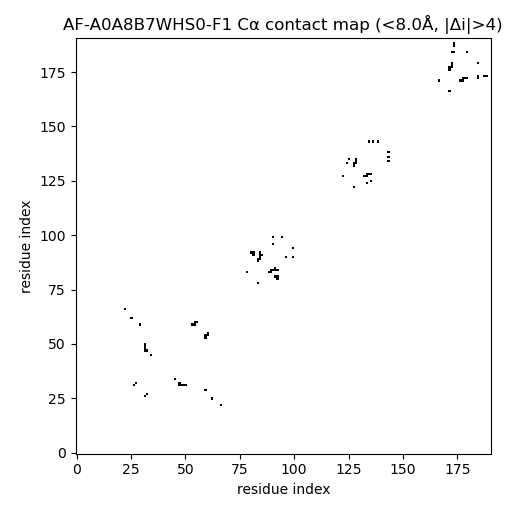.00 95.00 122 ARG A C 1
ATOM 958 O O . ARG A 1 122 ? 1.296 -15.852 -2.646 1.00 95.00 122 ARG A O 1
ATOM 965 N N . SER A 1 123 ? 1.035 -13.766 -3.424 1.00 94.06 123 SER A N 1
ATOM 966 C CA . SER A 1 123 ? 2.008 -13.910 -4.509 1.00 94.06 123 SER A CA 1
ATOM 967 C C . SER A 1 123 ? 3.433 -14.025 -3.968 1.00 94.06 123 SER A C 1
ATOM 969 O O . SER A 1 123 ? 3.789 -13.364 -2.988 1.00 94.06 123 SER A O 1
ATOM 971 N N . ASP A 1 124 ? 4.245 -14.832 -4.645 1.00 92.56 124 ASP A N 1
ATOM 972 C CA . ASP A 1 124 ? 5.668 -14.974 -4.356 1.00 92.56 124 ASP A CA 1
ATOM 973 C C . ASP A 1 124 ? 6.431 -13.656 -4.623 1.00 92.56 124 ASP A C 1
ATOM 975 O O . ASP A 1 124 ? 6.107 -12.948 -5.589 1.00 92.56 124 ASP A O 1
ATOM 979 N N . PRO A 1 125 ? 7.443 -13.287 -3.812 1.00 90.19 125 PRO A N 1
ATOM 980 C CA . PRO A 1 125 ? 8.228 -12.082 -4.050 1.00 90.19 125 PRO A CA 1
ATOM 981 C C . PRO A 1 125 ? 8.889 -12.033 -5.432 1.00 90.19 125 PRO A C 1
ATOM 983 O O . PRO A 1 125 ? 8.958 -10.944 -6.002 1.00 90.19 125 PRO A O 1
ATOM 986 N N . ALA A 1 126 ? 9.310 -13.164 -6.014 1.00 91.38 126 ALA A N 1
ATOM 987 C CA . ALA A 1 126 ? 9.910 -13.164 -7.350 1.00 91.38 126 ALA A CA 1
ATOM 988 C C . ALA A 1 126 ? 8.893 -12.763 -8.431 1.00 91.38 126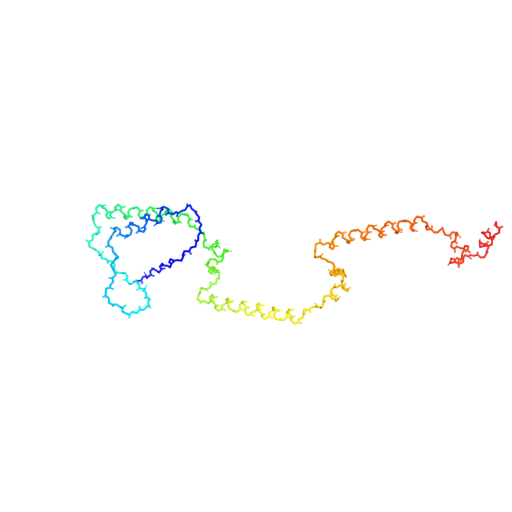 ALA A C 1
ATOM 990 O O . ALA A 1 126 ? 9.218 -12.000 -9.341 1.00 91.38 126 ALA A O 1
ATOM 991 N N . HIS A 1 127 ? 7.633 -13.187 -8.293 1.00 94.00 127 HIS A N 1
ATOM 992 C CA . HIS A 1 127 ? 6.553 -12.755 -9.183 1.00 94.00 127 HIS A CA 1
ATOM 993 C C . HIS A 1 127 ? 6.329 -11.234 -9.108 1.00 94.00 127 HIS A C 1
ATOM 995 O O . HIS A 1 127 ? 6.143 -10.575 -10.129 1.00 94.00 127 HIS A O 1
ATOM 1001 N N . LEU A 1 128 ? 6.400 -10.645 -7.910 1.00 93.31 128 LEU A N 1
ATOM 1002 C CA . LEU A 1 128 ? 6.282 -9.192 -7.730 1.00 93.31 128 LEU A CA 1
ATOM 1003 C C . LEU A 1 128 ? 7.466 -8.415 -8.326 1.00 93.31 128 LEU A C 1
ATOM 1005 O O . LEU A 1 128 ? 7.278 -7.286 -8.782 1.00 93.31 128 LEU A O 1
ATOM 1009 N N . VAL A 1 129 ? 8.664 -9.005 -8.339 1.00 91.56 129 VAL A N 1
ATOM 1010 C CA . VAL A 1 129 ? 9.838 -8.455 -9.035 1.00 91.56 129 VAL A CA 1
ATOM 1011 C C . VAL A 1 129 ? 9.647 -8.506 -10.551 1.00 91.56 129 VAL A C 1
ATOM 1013 O O . VAL A 1 129 ? 9.871 -7.502 -11.220 1.00 91.56 129 VAL A O 1
ATOM 1016 N N . ASN A 1 130 ? 9.166 -9.631 -11.091 1.00 94.06 130 ASN A N 1
ATOM 1017 C CA . ASN A 1 130 ? 8.879 -9.777 -12.523 1.00 94.06 130 ASN A CA 1
ATOM 1018 C C . ASN A 1 130 ? 7.825 -8.765 -13.010 1.00 94.06 130 ASN A C 1
ATOM 1020 O O . ASN A 1 130 ? 7.949 -8.164 -14.074 1.00 94.06 130 ASN A O 1
ATOM 1024 N N . MET A 1 131 ? 6.813 -8.505 -12.180 1.00 95.00 131 MET A N 1
ATOM 1025 C CA . MET A 1 131 ? 5.793 -7.483 -12.435 1.00 95.00 131 MET A CA 1
ATOM 1026 C C . MET A 1 131 ? 6.272 -6.044 -12.169 1.00 95.00 131 MET A C 1
ATOM 1028 O O . MET A 1 131 ? 5.474 -5.117 -12.270 1.00 95.00 131 MET A O 1
ATOM 1032 N N . HIS A 1 132 ? 7.549 -5.835 -11.825 1.00 90.12 132 HIS A N 1
ATOM 1033 C CA . HIS A 1 132 ? 8.151 -4.529 -11.525 1.00 90.12 132 HIS A CA 1
ATOM 1034 C C . HIS A 1 132 ? 7.504 -3.768 -10.348 1.00 90.12 132 HIS A C 1
ATOM 1036 O O . HIS A 1 132 ? 7.636 -2.548 -10.240 1.00 90.12 132 HIS A O 1
ATOM 1042 N N . ILE A 1 133 ? 6.832 -4.478 -9.435 1.00 90.69 133 ILE A N 1
ATOM 1043 C CA . ILE A 1 133 ? 6.269 -3.913 -8.197 1.00 90.69 133 ILE A CA 1
ATOM 1044 C C . ILE A 1 133 ? 7.365 -3.806 -7.133 1.00 90.69 133 ILE A C 1
ATOM 1046 O O . ILE A 1 133 ? 7.510 -2.776 -6.473 1.00 90.69 133 ILE A O 1
ATOM 1050 N N . LEU A 1 134 ? 8.144 -4.878 -6.968 1.00 88.31 134 LEU A N 1
ATOM 1051 C CA . LEU A 1 134 ? 9.318 -4.912 -6.098 1.00 88.31 134 LEU A CA 1
ATOM 1052 C C . LEU A 1 134 ? 10.597 -4.781 -6.924 1.00 88.31 134 LEU A C 1
ATOM 1054 O O . LEU A 1 134 ? 10.643 -5.125 -8.101 1.00 88.31 134 LEU A O 1
ATOM 1058 N N . GLN A 1 135 ? 11.658 -4.292 -6.289 1.00 85.19 135 GLN A N 1
ATOM 1059 C CA . GLN A 1 135 ? 12.984 -4.282 -6.899 1.00 85.19 135 GLN A CA 1
ATOM 1060 C C . GLN A 1 135 ? 13.636 -5.661 -6.773 1.00 85.19 135 GLN A C 1
ATOM 1062 O O . GLN A 1 135 ? 13.516 -6.304 -5.736 1.00 85.19 135 GLN A O 1
ATOM 1067 N N . ALA A 1 136 ? 14.395 -6.073 -7.790 1.00 80.31 136 ALA A N 1
ATOM 1068 C CA . ALA A 1 136 ? 15.134 -7.342 -7.804 1.00 80.31 136 ALA A CA 1
ATOM 1069 C C . ALA A 1 136 ? 16.318 -7.404 -6.810 1.00 80.31 136 ALA A C 1
ATOM 1071 O O . ALA A 1 136 ? 17.033 -8.399 -6.758 1.00 80.31 136 ALA A O 1
ATOM 1072 N N . SER A 1 137 ? 16.572 -6.325 -6.064 1.00 74.00 137 SER A N 1
ATOM 1073 C CA . SER A 1 137 ? 17.702 -6.207 -5.140 1.00 74.00 137 SER A CA 1
ATOM 1074 C C . SER A 1 137 ? 17.355 -6.809 -3.778 1.00 74.00 137 SER A C 1
ATOM 1076 O O . SER A 1 137 ? 16.351 -6.435 -3.178 1.00 74.00 137 SER A O 1
ATOM 1078 N N . THR A 1 138 ? 18.214 -7.698 -3.280 1.00 62.69 138 THR A N 1
ATOM 1079 C CA . THR A 1 138 ? 18.139 -8.317 -1.945 1.00 62.69 138 THR A CA 1
ATOM 1080 C C . THR A 1 138 ? 18.708 -7.432 -0.828 1.00 62.69 138 THR A C 1
ATOM 1082 O O . THR A 1 138 ? 18.692 -7.833 0.334 1.00 62.69 138 THR A O 1
ATOM 1085 N N . ALA A 1 139 ? 19.225 -6.242 -1.157 1.00 60.09 139 ALA A N 1
ATOM 1086 C CA . ALA A 1 139 ? 19.839 -5.339 -0.188 1.00 60.09 139 ALA A CA 1
ATOM 1087 C C . ALA A 1 139 ? 18.801 -4.640 0.712 1.00 60.09 139 ALA A C 1
ATOM 1089 O O . ALA A 1 139 ? 17.648 -4.437 0.328 1.00 60.09 139 ALA A O 1
ATOM 1090 N N . GLU A 1 140 ? 19.248 -4.274 1.915 1.00 60.66 140 GLU A N 1
ATOM 1091 C CA . GLU A 1 140 ? 18.466 -3.741 3.033 1.00 60.66 140 GLU A CA 1
ATOM 1092 C C . GLU A 1 140 ? 17.378 -2.724 2.643 1.00 60.66 140 GLU A C 1
ATOM 1094 O O . GLU A 1 140 ? 17.557 -1.830 1.810 1.00 60.66 140 GLU A O 1
ATOM 1099 N N . ARG A 1 141 ? 16.229 -2.854 3.319 1.00 62.22 141 ARG A N 1
ATOM 1100 C CA . ARG A 1 141 ? 14.933 -2.204 3.043 1.00 62.22 141 ARG A CA 1
ATOM 1101 C C . ARG A 1 141 ? 14.976 -0.668 2.908 1.00 62.22 141 ARG A C 1
ATOM 1103 O O . ARG A 1 141 ? 14.017 -0.090 2.404 1.00 62.22 141 ARG A O 1
ATOM 1110 N N . SER A 1 142 ? 16.048 -0.011 3.351 1.00 63.12 142 SER A N 1
ATOM 1111 C CA . SER A 1 142 ? 16.236 1.447 3.360 1.00 63.12 142 SER A CA 1
ATOM 1112 C C . SER A 1 142 ? 16.888 2.027 2.093 1.00 63.12 142 SER A C 1
ATOM 1114 O O . SER A 1 142 ? 16.741 3.221 1.840 1.00 63.12 142 SER A O 1
ATOM 1116 N N . ILE A 1 143 ? 17.562 1.220 1.265 1.00 69.94 143 ILE A N 1
ATOM 1117 C CA . ILE A 1 143 ? 18.412 1.696 0.152 1.00 69.94 143 ILE A CA 1
ATOM 1118 C C . ILE A 1 143 ? 17.789 1.637 -1.276 1.00 69.94 143 ILE A C 1
ATOM 1120 O O . ILE A 1 143 ? 18.377 2.208 -2.203 1.00 69.94 143 ILE A O 1
ATOM 1124 N N . PRO A 1 144 ? 16.609 1.035 -1.556 1.00 77.00 144 PRO A N 1
ATOM 1125 C CA . PRO A 1 144 ? 16.233 0.732 -2.942 1.00 77.00 144 PRO A CA 1
ATOM 1126 C C . PRO A 1 144 ? 15.995 1.983 -3.801 1.00 77.00 144 PRO A C 1
ATOM 1128 O O . PRO A 1 144 ? 16.331 1.998 -4.984 1.00 77.00 144 PRO A O 1
ATOM 1131 N N . THR A 1 145 ? 15.467 3.063 -3.225 1.00 82.19 145 THR A N 1
ATOM 1132 C CA . THR A 1 145 ? 15.114 4.277 -3.979 1.00 82.19 145 THR A CA 1
ATOM 1133 C C . THR A 1 145 ? 16.344 5.049 -4.459 1.00 82.19 145 THR A C 1
ATOM 1135 O O . THR A 1 145 ? 16.398 5.461 -5.618 1.00 82.19 145 THR A O 1
ATOM 1138 N N . ALA A 1 146 ? 17.354 5.218 -3.602 1.00 86.19 146 ALA A N 1
ATOM 1139 C CA . ALA A 1 146 ? 18.607 5.882 -3.954 1.00 86.19 146 ALA A CA 1
ATOM 1140 C C . ALA A 1 146 ? 19.399 5.063 -4.984 1.00 86.19 146 ALA A C 1
ATOM 1142 O O . ALA A 1 146 ? 19.876 5.612 -5.978 1.00 86.19 146 ALA A O 1
ATOM 1143 N N . GLN A 1 147 ? 19.455 3.738 -4.809 1.00 86.94 147 GLN A N 1
ATOM 1144 C CA . GLN A 1 147 ? 20.118 2.844 -5.758 1.00 86.94 147 GLN A CA 1
ATOM 1145 C C . GLN A 1 147 ? 19.451 2.883 -7.141 1.00 86.94 147 GLN A C 1
ATOM 1147 O O . GLN A 1 147 ? 20.147 2.918 -8.153 1.00 86.94 147 GLN A O 1
ATOM 1152 N N . MET A 1 148 ? 18.114 2.911 -7.212 1.00 88.12 148 MET A N 1
ATOM 1153 C CA . MET A 1 148 ? 17.396 3.063 -8.482 1.00 88.12 148 MET A CA 1
ATOM 1154 C C . MET A 1 148 ? 17.705 4.392 -9.167 1.00 88.12 148 MET A C 1
ATOM 1156 O O . MET A 1 148 ? 17.914 4.410 -10.378 1.00 88.12 148 MET A O 1
ATOM 1160 N N . LYS A 1 149 ? 17.737 5.497 -8.412 1.00 91.25 149 LYS A N 1
ATOM 1161 C CA . LYS A 1 149 ? 18.097 6.813 -8.959 1.00 91.25 149 LYS A CA 1
ATOM 1162 C C . LYS A 1 149 ? 19.509 6.795 -9.540 1.00 91.25 149 LYS A C 1
ATOM 1164 O O . LYS A 1 149 ? 19.687 7.229 -10.670 1.00 91.25 149 LYS A O 1
ATOM 1169 N N . LEU A 1 150 ? 20.471 6.212 -8.825 1.00 92.06 150 LEU A N 1
ATOM 1170 C CA . LEU A 1 150 ? 21.843 6.059 -9.310 1.00 92.06 150 LEU A CA 1
ATOM 1171 C C . LEU A 1 150 ? 21.921 5.180 -10.566 1.00 92.06 150 LEU A C 1
ATOM 1173 O O . LEU A 1 150 ? 22.577 5.554 -11.531 1.00 92.06 150 LEU A O 1
ATOM 1177 N N . LYS A 1 151 ? 21.231 4.029 -10.579 1.00 92.31 151 LYS A N 1
ATOM 1178 C CA . LYS A 1 151 ? 21.165 3.150 -11.759 1.00 92.31 151 LYS A CA 1
ATOM 1179 C C . LYS A 1 151 ? 20.582 3.882 -12.969 1.00 92.31 151 LYS A C 1
ATOM 1181 O O . LYS A 1 151 ? 21.114 3.752 -14.061 1.00 92.31 151 LYS A O 1
ATOM 1186 N N . ARG A 1 152 ? 19.515 4.662 -12.775 1.00 94.94 152 ARG A N 1
ATOM 1187 C CA . ARG A 1 152 ? 18.896 5.463 -13.841 1.00 94.94 152 ARG A CA 1
ATOM 1188 C C . ARG A 1 152 ? 19.812 6.576 -14.341 1.00 94.94 152 ARG A C 1
ATOM 1190 O O . ARG A 1 152 ? 19.877 6.758 -15.545 1.00 94.94 152 ARG A O 1
ATOM 1197 N N . ALA A 1 153 ? 20.507 7.278 -13.445 1.00 96.75 153 ALA A N 1
ATOM 1198 C CA . ALA A 1 153 ? 21.456 8.325 -13.820 1.00 96.75 153 ALA A CA 1
ATOM 1199 C C . ALA A 1 153 ? 22.593 7.754 -14.676 1.00 96.75 153 ALA A C 1
ATOM 1201 O O . ALA A 1 153 ? 22.771 8.189 -15.803 1.00 96.75 153 ALA A O 1
ATOM 1202 N N . ARG A 1 154 ? 23.243 6.677 -14.209 1.00 96.62 154 ARG A N 1
ATOM 1203 C CA . ARG A 1 154 ? 24.299 5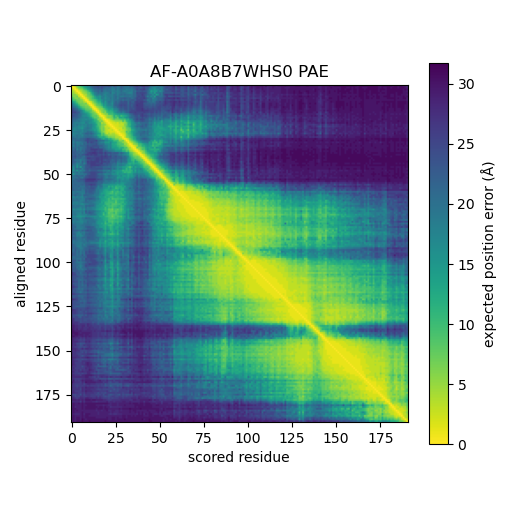.991 -14.973 1.00 96.62 154 ARG A CA 1
ATOM 1204 C C . ARG A 1 154 ? 23.823 5.534 -16.350 1.00 96.62 154 ARG A C 1
ATOM 1206 O O . ARG A 1 154 ? 24.498 5.765 -17.338 1.00 96.62 154 ARG A O 1
ATOM 1213 N N . LEU A 1 155 ? 22.637 4.924 -16.425 1.00 97.75 155 LEU A N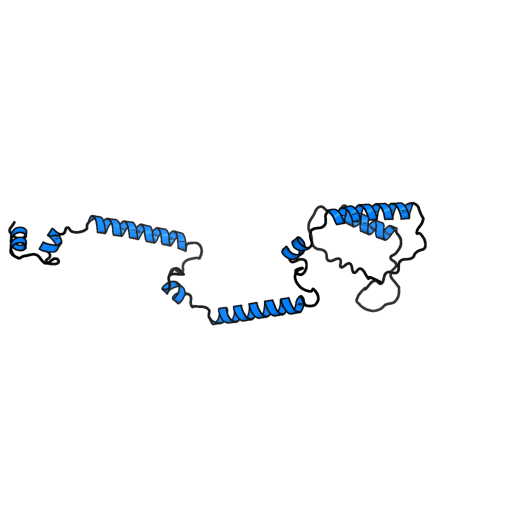 1
ATOM 1214 C CA . LEU A 1 155 ? 22.064 4.524 -17.713 1.00 97.75 155 LEU A CA 1
ATOM 1215 C C . LEU A 1 155 ? 21.783 5.724 -18.624 1.00 97.75 155 LEU A C 1
ATOM 1217 O O . LEU A 1 155 ? 21.949 5.605 -19.832 1.00 97.75 155 LEU A O 1
ATOM 1221 N N . ALA A 1 156 ? 21.335 6.854 -18.077 1.00 98.25 156 ALA A N 1
ATOM 1222 C CA . ALA A 1 156 ? 21.098 8.059 -18.862 1.00 98.25 156 ALA A CA 1
ATOM 1223 C C . ALA A 1 156 ? 22.408 8.622 -19.426 1.00 98.25 156 ALA A C 1
ATOM 1225 O O . ALA A 1 156 ? 22.453 8.929 -20.614 1.00 98.25 156 ALA A O 1
ATOM 1226 N N . ASP A 1 157 ? 23.460 8.684 -18.609 1.00 98.00 157 ASP A N 1
ATOM 1227 C CA . ASP A 1 157 ? 24.787 9.152 -19.017 1.00 98.00 157 ASP A CA 1
ATOM 1228 C C . ASP A 1 157 ? 25.368 8.250 -20.125 1.00 98.00 157 ASP A C 1
ATOM 1230 O O . ASP A 1 157 ? 25.699 8.739 -21.207 1.00 98.00 157 ASP A O 1
ATOM 1234 N N . ASP A 1 158 ? 25.354 6.924 -19.925 1.00 98.00 158 ASP A N 1
ATOM 1235 C CA . ASP A 1 158 ? 25.821 5.935 -20.911 1.00 98.00 158 ASP A CA 1
ATOM 1236 C C . ASP A 1 158 ? 25.059 6.031 -22.246 1.00 98.00 158 ASP A C 1
ATOM 1238 O O . ASP A 1 158 ? 25.625 5.871 -23.333 1.00 98.00 158 ASP A O 1
ATOM 1242 N N . LEU A 1 159 ? 23.738 6.233 -22.188 1.00 98.12 159 LEU A N 1
ATOM 1243 C CA . LEU A 1 159 ? 22.918 6.398 -23.388 1.00 98.12 159 LEU A CA 1
ATOM 1244 C C . LEU A 1 159 ? 23.213 7.726 -24.081 1.00 98.12 159 LEU A C 1
ATOM 1246 O O . LEU A 1 159 ? 23.225 7.769 -25.309 1.00 98.12 159 LEU A O 1
ATOM 1250 N N . ASN A 1 160 ? 23.472 8.787 -23.320 1.00 97.75 160 ASN A N 1
ATOM 1251 C CA . ASN A 1 160 ? 23.779 10.100 -23.866 1.00 97.75 160 ASN A CA 1
ATOM 1252 C C . ASN A 1 160 ? 25.092 10.081 -24.663 1.00 97.75 160 ASN A C 1
ATOM 1254 O O . ASN A 1 160 ? 25.130 10.592 -25.781 1.00 97.75 160 ASN A O 1
ATOM 1258 N N . GLU A 1 161 ? 26.129 9.406 -24.159 1.00 96.94 161 GLU A N 1
ATOM 1259 C CA . GLU A 1 161 ? 27.387 9.200 -24.894 1.00 96.94 161 GLU A CA 1
ATOM 1260 C C . GLU A 1 161 ? 27.170 8.423 -26.203 1.00 96.94 161 GLU A C 1
ATOM 1262 O O . GLU A 1 161 ? 27.654 8.819 -27.266 1.00 96.94 161 GLU A O 1
ATOM 1267 N N . LYS A 1 162 ? 26.373 7.345 -26.162 1.00 97.31 162 LYS A N 1
ATOM 1268 C CA . LYS A 1 162 ? 26.051 6.540 -27.356 1.00 97.31 162 LYS A CA 1
ATOM 1269 C C . LYS A 1 162 ? 25.242 7.312 -28.394 1.00 97.31 162 LYS A C 1
ATOM 1271 O O . LYS A 1 162 ? 25.404 7.082 -29.590 1.00 97.31 162 LYS A O 1
ATOM 1276 N N . ILE A 1 163 ? 24.360 8.204 -27.951 1.00 96.38 163 ILE A N 1
ATOM 1277 C CA . ILE A 1 163 ? 23.574 9.066 -28.837 1.00 96.38 163 ILE A CA 1
ATOM 1278 C C . ILE A 1 163 ? 24.457 10.161 -29.445 1.00 96.38 163 ILE A C 1
ATOM 1280 O O . ILE A 1 163 ? 24.295 10.468 -30.624 1.00 96.38 163 ILE A O 1
ATOM 1284 N N . ALA A 1 164 ? 25.406 10.716 -28.686 1.00 96.62 164 ALA A N 1
ATOM 1285 C CA . ALA A 1 164 ? 26.352 11.705 -29.199 1.00 96.62 164 ALA A CA 1
ATOM 1286 C C . ALA A 1 164 ? 27.232 11.136 -30.325 1.00 96.62 164 ALA A C 1
ATOM 1288 O O . ALA A 1 164 ? 27.524 11.834 -31.291 1.00 96.62 164 ALA A O 1
ATOM 1289 N N . LEU A 1 165 ? 27.594 9.852 -30.235 1.00 95.56 165 LEU A N 1
ATOM 1290 C CA . LEU A 1 165 ? 28.365 9.125 -31.251 1.00 95.56 165 LEU A CA 1
ATOM 1291 C C . LEU A 1 165 ? 27.485 8.390 -32.275 1.00 95.56 165 LEU A C 1
ATOM 1293 O O . LEU A 1 165 ? 27.908 7.399 -32.876 1.00 95.56 165 LEU A O 1
ATOM 1297 N N . ARG A 1 166 ? 26.237 8.828 -32.463 1.00 96.12 166 ARG A N 1
ATOM 1298 C CA . ARG A 1 166 ? 25.321 8.168 -33.391 1.00 96.12 166 ARG A CA 1
ATOM 1299 C C . ARG A 1 166 ? 25.797 8.373 -34.840 1.00 96.12 166 ARG A C 1
ATOM 1301 O O . ARG A 1 166 ? 25.880 9.520 -35.274 1.00 96.12 166 ARG A O 1
ATOM 1308 N N . PRO A 1 167 ? 26.041 7.294 -35.609 1.00 94.19 167 PRO A N 1
ATOM 1309 C CA . PRO A 1 167 ? 26.525 7.398 -36.981 1.00 94.19 167 PRO A CA 1
ATOM 1310 C C . PRO A 1 167 ? 25.508 8.098 -37.882 1.00 94.19 167 PRO A C 1
ATOM 1312 O O . PRO A 1 167 ? 24.293 7.884 -37.762 1.00 94.19 167 PRO A O 1
ATOM 1315 N N . GLY A 1 168 ? 26.016 8.922 -38.797 1.00 92.44 168 GLY A N 1
ATOM 1316 C CA . GLY A 1 168 ? 25.195 9.651 -39.755 1.00 92.44 168 GLY A CA 1
ATOM 1317 C C . GLY A 1 168 ? 24.519 8.740 -40.792 1.00 92.44 168 GLY A C 1
ATOM 1318 O O . GLY A 1 168 ? 24.928 7.597 -41.001 1.00 92.44 168 GLY A O 1
ATOM 1319 N N . PRO A 1 169 ? 23.496 9.240 -41.510 1.00 90.69 169 PRO A N 1
ATOM 1320 C CA . PRO A 1 169 ? 22.809 8.465 -42.543 1.00 90.69 169 PRO A CA 1
ATOM 1321 C C . PRO A 1 169 ? 23.741 8.039 -43.688 1.00 90.69 169 PRO A C 1
ATOM 1323 O O . PRO A 1 169 ? 23.612 6.924 -44.184 1.00 90.69 169 PRO A O 1
ATOM 1326 N N . LEU A 1 170 ? 24.712 8.877 -44.069 1.00 88.38 170 LEU A N 1
ATOM 1327 C CA . LEU A 1 170 ? 25.691 8.548 -45.113 1.00 88.38 170 LEU A CA 1
ATOM 1328 C C . LEU A 1 170 ? 26.615 7.392 -44.699 1.00 88.38 170 LEU A C 1
ATOM 1330 O O . LEU A 1 170 ? 26.875 6.501 -45.503 1.00 88.38 170 LEU A O 1
ATOM 1334 N N . GLU A 1 171 ? 27.025 7.337 -43.429 1.00 89.31 171 GLU A N 1
ATOM 1335 C CA . GLU A 1 171 ? 27.836 6.229 -42.903 1.00 89.31 171 GLU A CA 1
ATOM 1336 C C . GLU A 1 171 ? 27.074 4.896 -42.931 1.00 89.31 171 GLU A C 1
ATOM 1338 O O . GLU A 1 171 ? 27.655 3.834 -43.154 1.00 89.31 171 GLU A O 1
ATOM 1343 N N . LEU A 1 172 ? 25.757 4.926 -42.704 1.00 92.81 172 LEU A N 1
ATOM 1344 C CA . LEU A 1 172 ? 24.913 3.730 -42.772 1.00 92.81 172 LEU A CA 1
ATOM 1345 C C . LEU A 1 172 ? 24.730 3.230 -44.215 1.00 92.81 172 LEU A C 1
ATOM 1347 O O . LEU A 1 172 ? 24.592 2.022 -44.428 1.00 92.81 172 LEU A O 1
ATOM 1351 N N . VAL A 1 173 ? 24.750 4.137 -45.197 1.00 89.56 173 VAL A N 1
ATOM 1352 C CA . VAL A 1 173 ? 24.742 3.815 -46.634 1.00 89.56 173 VAL A CA 1
ATOM 1353 C C . VAL A 1 173 ? 26.059 3.164 -47.053 1.00 89.56 173 VAL A C 1
ATOM 1355 O O . VAL A 1 173 ? 26.043 2.120 -47.707 1.00 89.56 173 VAL A O 1
ATOM 1358 N N . GLU A 1 174 ? 27.194 3.729 -46.634 1.00 88.12 174 GLU A N 1
ATOM 1359 C CA . GLU A 1 174 ? 28.528 3.168 -46.884 1.00 88.12 174 GLU A CA 1
ATOM 1360 C C . GLU A 1 174 ? 28.661 1.752 -46.298 1.00 88.12 174 GLU A C 1
ATOM 1362 O O . GLU A 1 174 ? 29.133 0.825 -46.962 1.00 88.12 174 GLU A O 1
ATOM 1367 N N . LYS A 1 175 ? 28.122 1.550 -45.088 1.00 91.00 175 LYS A N 1
ATOM 1368 C CA . LYS A 1 175 ? 28.054 0.249 -44.401 1.00 91.00 175 LYS A CA 1
ATOM 1369 C C . LYS A 1 175 ? 27.001 -0.708 -44.978 1.00 91.00 175 LYS A C 1
ATOM 1371 O O . LYS A 1 175 ? 26.837 -1.805 -44.454 1.00 91.00 175 LYS A O 1
ATOM 1376 N N . ASN A 1 176 ? 26.323 -0.345 -46.071 1.00 87.19 176 ASN A N 1
ATOM 1377 C CA . ASN A 1 176 ? 25.301 -1.149 -46.757 1.00 87.19 176 ASN A CA 1
ATOM 1378 C C . ASN A 1 176 ? 24.103 -1.551 -45.875 1.00 87.19 176 ASN A C 1
ATOM 1380 O O . ASN A 1 176 ? 23.450 -2.556 -46.147 1.00 87.19 176 ASN A O 1
ATOM 1384 N N . ILE A 1 177 ? 23.809 -0.777 -44.829 1.00 91.81 177 ILE A N 1
ATOM 1385 C CA . ILE A 1 177 ? 22.671 -1.018 -43.929 1.00 91.81 177 ILE A CA 1
ATOM 1386 C C . ILE A 1 177 ? 21.408 -0.360 -44.495 1.00 91.81 177 ILE A C 1
ATOM 1388 O O . ILE A 1 177 ? 20.322 -0.932 -44.415 1.00 91.81 177 ILE A O 1
ATOM 1392 N N . LEU A 1 178 ? 21.546 0.833 -45.086 1.00 89.06 178 LEU A N 1
ATOM 1393 C CA . LEU A 1 178 ? 20.456 1.528 -45.772 1.00 89.06 178 LEU A CA 1
ATOM 1394 C C . LEU A 1 178 ? 20.550 1.307 -47.291 1.00 89.06 178 LEU A C 1
ATOM 1396 O O . LEU A 1 178 ? 21.607 1.565 -47.875 1.00 89.06 178 LEU A O 1
ATOM 1400 N N . PRO A 1 179 ? 19.473 0.844 -47.952 1.00 86.94 179 PRO A N 1
ATOM 1401 C CA . PRO A 1 179 ? 19.444 0.721 -49.402 1.00 86.94 179 PRO A CA 1
ATOM 1402 C C . PRO A 1 179 ? 19.306 2.101 -50.057 1.00 86.94 179 PRO A C 1
ATOM 1404 O O . PRO A 1 179 ? 18.515 2.932 -49.615 1.00 86.94 179 PRO A O 1
ATOM 1407 N N . VAL A 1 180 ? 20.068 2.332 -51.128 1.00 84.69 180 VAL A N 1
ATOM 1408 C CA . VAL A 1 180 ? 20.013 3.555 -51.946 1.00 84.69 180 VAL A CA 1
ATOM 1409 C C . VAL A 1 180 ? 20.286 3.195 -53.401 1.00 84.69 180 VAL A C 1
ATOM 1411 O O . VAL A 1 180 ? 20.979 2.206 -53.667 1.00 84.69 180 VAL A O 1
ATOM 1414 N N . ASP A 1 181 ? 19.772 4.006 -54.326 1.0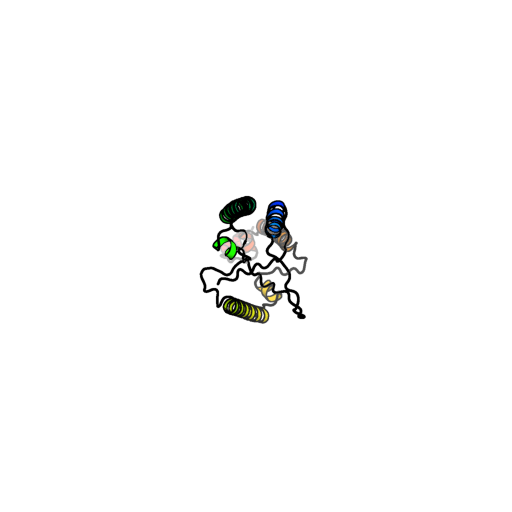0 81.44 181 ASP A N 1
ATOM 1415 C CA . ASP A 1 181 ? 19.967 3.817 -55.763 1.00 81.44 181 ASP A CA 1
ATOM 1416 C C . ASP A 1 181 ? 21.455 3.722 -56.122 1.00 81.44 181 ASP A C 1
ATOM 1418 O O . ASP A 1 181 ? 22.309 4.440 -55.591 1.00 81.44 181 ASP A O 1
ATOM 1422 N N . SER A 1 182 ? 21.775 2.817 -57.047 1.00 72.25 182 SER A N 1
ATOM 1423 C CA . SER A 1 182 ? 23.150 2.463 -57.415 1.00 72.25 182 SER A CA 1
ATOM 1424 C C . SER A 1 182 ? 23.982 3.662 -57.885 1.00 72.25 182 SER A C 1
ATOM 1426 O O . SER A 1 182 ? 25.173 3.716 -57.582 1.00 72.25 182 SER A O 1
ATOM 1428 N N . ALA A 1 183 ? 23.363 4.649 -58.541 1.00 69.50 183 ALA A N 1
ATOM 1429 C CA . ALA A 1 183 ? 24.016 5.892 -58.958 1.00 69.50 183 ALA A CA 1
ATOM 1430 C C . ALA A 1 183 ? 24.501 6.735 -57.762 1.00 69.50 183 ALA A C 1
ATOM 1432 O O . ALA A 1 183 ? 25.639 7.199 -57.742 1.00 69.50 183 ALA A O 1
ATOM 1433 N N . VAL A 1 184 ? 23.667 6.869 -56.726 1.00 72.19 184 VAL A N 1
ATOM 1434 C CA . VAL A 1 184 ? 23.989 7.613 -55.494 1.00 72.19 184 VAL A CA 1
ATOM 1435 C C . VAL A 1 184 ? 25.032 6.856 -54.673 1.00 72.19 184 VAL A C 1
ATOM 1437 O O . VAL A 1 184 ? 25.967 7.441 -54.131 1.00 72.19 184 VAL A O 1
ATOM 1440 N N . LYS A 1 185 ? 24.928 5.526 -54.643 1.00 72.44 185 LYS A N 1
ATOM 1441 C CA . LYS A 1 185 ? 25.871 4.653 -53.944 1.00 72.44 185 LYS A CA 1
ATOM 1442 C C . LYS A 1 185 ? 27.283 4.694 -54.540 1.00 72.44 185 LYS A C 1
ATOM 1444 O O . LYS A 1 185 ? 28.254 4.653 -53.788 1.00 72.44 185 LYS A O 1
ATOM 1449 N N . GLN A 1 186 ? 27.416 4.782 -55.867 1.00 68.81 186 GLN A N 1
ATOM 1450 C CA . GLN A 1 186 ? 28.726 4.925 -56.515 1.00 68.81 186 GLN A CA 1
ATOM 1451 C C . GLN A 1 186 ? 29.319 6.328 -56.350 1.00 68.81 186 GLN A C 1
ATOM 1453 O O . GLN A 1 186 ? 30.526 6.436 -56.166 1.00 68.81 186 GLN A O 1
ATOM 1458 N N . ALA A 1 187 ? 28.492 7.377 -56.321 1.00 70.19 187 ALA A N 1
ATOM 1459 C CA . ALA A 1 187 ? 28.955 8.741 -56.059 1.00 70.19 187 ALA A CA 1
ATOM 1460 C C . ALA A 1 187 ? 29.528 8.919 -54.638 1.00 70.19 187 ALA A C 1
ATOM 1462 O O . ALA A 1 187 ? 30.491 9.653 -54.460 1.00 70.19 187 ALA A O 1
ATOM 1463 N N . ILE A 1 188 ? 28.976 8.219 -53.638 1.00 71.25 188 ILE A N 1
ATOM 1464 C CA . ILE A 1 188 ? 29.470 8.257 -52.246 1.00 71.25 188 ILE A CA 1
ATOM 1465 C C . ILE A 1 188 ? 30.735 7.395 -52.064 1.00 71.25 188 ILE A C 1
ATOM 1467 O O . ILE A 1 188 ? 31.585 7.726 -51.248 1.00 71.25 188 ILE A O 1
ATOM 1471 N N . LYS A 1 189 ? 30.879 6.299 -52.824 1.00 71.06 189 LYS A N 1
ATOM 1472 C CA . LYS A 1 189 ? 32.026 5.370 -52.744 1.00 71.06 189 LYS A CA 1
ATOM 1473 C C . LYS A 1 189 ? 33.220 5.773 -53.630 1.00 71.06 189 LYS A C 1
ATOM 1475 O O . LYS A 1 189 ? 34.300 5.216 -53.477 1.00 71.06 189 LYS A O 1
ATOM 1480 N N . GLY A 1 190 ? 33.003 6.663 -54.600 1.00 61.50 190 GLY A N 1
ATOM 1481 C CA . GLY A 1 190 ? 33.980 7.085 -55.611 1.00 61.50 190 GLY A CA 1
ATOM 1482 C C . GLY A 1 190 ? 34.805 8.329 -55.260 1.00 61.50 190 GLY A C 1
ATOM 1483 O O . GLY A 1 190 ? 35.432 8.882 -56.162 1.00 61.50 190 GLY A O 1
ATOM 1484 N N . SER A 1 191 ? 34.794 8.767 -53.997 1.00 46.88 191 SER A N 1
ATOM 1485 C CA . SER A 1 191 ? 35.657 9.824 -53.449 1.00 46.88 191 SER A CA 1
ATOM 1486 C C . SER A 1 191 ? 36.640 9.264 -52.431 1.00 46.88 191 SER A C 1
ATOM 1488 O O . SER A 1 191 ? 36.335 8.213 -51.830 1.00 46.88 191 SER A O 1
#

Radius of gyration: 40.98 Å; Cα contacts (8 Å, |Δi|>4): 51; chains: 1; bounding box: 71×41×117 Å

Nearest PDB structures (foldseek):
  3tpq-assembly1_M  TM=9.042E-01  e=8.218E-10  Mus musculus

Sequence (191 aa):
MPLLLANLRGGGGGAHRDLDEFWVVSCRQLGSWEPVPGASGKGTSGFLRLNMTLLGSEHSLLIRSKFRSVLQLRLQQRRTQEQLANQGIIPPLKSPTEFHEQRKNLDSDKTENSLKRKGRNRSDPAHLVNMHILQASTAERSIPTAQMKLKRARLADDLNEKIALRPGPLELVEKNILPVDSAVKQAIKGS

Organism: Castor canadensis (NCBI:txid51338)

Secondary structure (DSSP, 8-state):
-------------SS--HHHHHHHHHHHHT---PPPS---SS----------S-TT-HHHHHHHHHHHHHHHHHHHSPPPHHHHHHTTSS--TTS-GGGHHHHHHHHHHHHHHHHHHHHHTPPPHHHHHHTTSS-S--S-TTSHHHHHHHHHHHHHHHHHHHHHTPPPHHHHHHTT-S---HHHHHHHH--

InterPro domains:
  IPR004018 RPEL repeat [PF02755] (159-180)
  IPR004018 RPEL repeat [PS51073] (69-94)
  IPR004018 RPEL repeat [PS51073] (157-182)
  IPR004018 RPEL repeat [SM00707] (69-94)
  IPR004018 RPEL repeat [SM00707] (113-138)
  IPR004018 RPEL repeat [SM00707] (157-182)
  IPR043451 Myocardin-like [PTHR22793] (56-189)

pLDDT: mean 73.89, std 22.65, range [24.77, 98.25]

Foldseek 3Di:
DDDDDDDDDDDDDDDDPPVVVVVVVLVVVVPFDDDDPDDPDPDPPDDTDDDPPPCDDPSNVVSVVVVVVVVVVCVVPDDDPVVCCVVVNDPDPVDDPVCRVVVVVVVVVVVVVVVVVCVVVPDDVVVCCVVVNDPPDPDDPPCPVVVVVVVVVVVVVVVVVVVVVPDDPLVCLQVVNDDDDPVVSCVSVVD

Mean predicted aligned error: 17.45 Å